Protein AF-A0A662MW86-F1 (afdb_monomer_lite)

Foldseek 3Di:
DDDDDDPPDDPPPDFDEFEEEECPFDPVSVVPGPHYAVNPQLLVRQLVRQVVNVVVPEGEYEYEFAEAEHEAAREHERYEYEYPAARAEYEAAYQEERYEYEYAYEYERYEYEYEHQHYEEPYEYAEAYEYYAYEYEYENYQEDYEYDPYAYDYDQYEYEYEEYEDYAYEYYEHQYAEHYENYEYAYDYEEDYQYAYEYAYEAHEEEAEQYEAHYAYPYPDDDHHAEEYEYAAYEYEHENYEFPNEQAHYEYHYNHYEYEYEHYETHYPHEHEYHYEEYEYYNYEEAHHEYCEYEYEYAYNYHYQEYEYNYYAYEYCDPDDHDYDDDHPHPDHPD

Secondary structure (DSSP, 8-state):
-----PPPPP------EEEEE-TTS-HHHHHH-SEE--SSSTHHHHHHHHHHHHHTTSEEEEE-SEEEEE-SPEEEESEEEEESSTTEEEEE--SSEEEEEESEEEEES-EEEE--SSEEEEEEESSEEEEEEEEEEESSEEEEEEESS-S-EEEEEEEEE---SSS--EEEEESS-EEEES-EEEE---SS---EEEEE-TT-EEEEES-EEEE----SS-TTSEEEEE-TT-EEEEES-EEEEETT-EEEE-SS-EEEEES-EEEESSPEEEESS-EEEES-EES-EEEEESEEEEESS-EES-EEESSSEEEEESS-PPPEES---EEEE--

pLDDT: mean 79.42, std 14.39, range [43.88, 98.75]

Structure (mmCIF, N/CA/C/O backbone):
data_AF-A0A662MW86-F1
#
_entry.id   AF-A0A662MW86-F1
#
loop_
_atom_site.group_PDB
_atom_site.id
_atom_site.type_symbol
_atom_site.label_atom_id
_atom_site.label_alt_id
_atom_site.label_comp_id
_atom_site.label_asym_id
_atom_site.label_entity_id
_atom_site.label_seq_id
_atom_site.pdbx_PDB_ins_code
_atom_site.Cartn_x
_atom_site.Cartn_y
_atom_site.Cartn_z
_atom_site.occupancy
_atom_site.B_iso_or_equiv
_atom_site.auth_seq_id
_atom_site.auth_comp_id
_atom_site.auth_asym_id
_atom_site.auth_atom_id
_atom_site.pdbx_PDB_model_num
ATOM 1 N N . MET A 1 1 ? -43.246 -46.985 16.238 1.00 48.16 1 MET A N 1
ATOM 2 C CA . MET A 1 1 ? -42.784 -45.707 16.817 1.00 48.16 1 MET A CA 1
ATOM 3 C C . MET A 1 1 ? -41.757 -45.135 15.845 1.00 48.16 1 MET A C 1
ATOM 5 O O . MET A 1 1 ? -40.655 -45.656 15.776 1.00 48.16 1 MET A O 1
ATOM 9 N N . LEU A 1 2 ? -42.160 -44.205 14.973 1.00 43.88 2 LEU A N 1
ATOM 10 C CA . LEU A 1 2 ? -41.254 -43.568 14.009 1.00 43.88 2 LEU A CA 1
ATOM 11 C C . LEU A 1 2 ? -40.436 -42.515 14.763 1.00 43.88 2 LEU A C 1
ATOM 13 O O . LEU A 1 2 ? -41.002 -41.555 15.281 1.00 43.88 2 LEU A O 1
ATOM 17 N N . GLY A 1 3 ? -39.130 -42.747 14.894 1.00 48.72 3 GLY A N 1
ATOM 18 C CA . GLY A 1 3 ? -38.211 -41.806 15.525 1.00 48.72 3 GLY A CA 1
ATOM 19 C C . GLY A 1 3 ? -38.065 -40.559 14.662 1.00 48.72 3 GLY A C 1
ATOM 20 O O . GLY A 1 3 ? -37.704 -40.653 13.490 1.00 48.72 3 GLY A O 1
ATOM 21 N N . TYR A 1 4 ? -38.356 -39.394 15.233 1.00 51.31 4 TYR A N 1
ATOM 22 C CA . TYR A 1 4 ? -38.060 -38.117 14.597 1.00 51.31 4 TYR A CA 1
ATOM 23 C C . TYR A 1 4 ? -36.541 -37.953 14.513 1.00 51.31 4 TYR A C 1
ATOM 25 O O . TYR A 1 4 ? -35.865 -37.828 15.532 1.00 51.31 4 TYR A O 1
ATOM 33 N N . ILE A 1 5 ? -36.007 -37.960 13.293 1.00 55.78 5 ILE A N 1
ATOM 34 C CA . ILE A 1 5 ? -34.628 -37.557 13.023 1.00 55.78 5 ILE A CA 1
ATOM 35 C C . ILE A 1 5 ? -34.624 -36.030 13.082 1.00 55.78 5 ILE A C 1
ATOM 37 O O . ILE A 1 5 ? -35.230 -35.372 12.235 1.00 55.78 5 ILE A O 1
ATOM 41 N N . THR A 1 6 ? -33.991 -35.452 14.100 1.00 55.94 6 THR A N 1
ATOM 42 C CA . THR A 1 6 ? -33.736 -34.012 14.132 1.00 55.94 6 THR A CA 1
ATOM 43 C C . THR A 1 6 ? -32.834 -33.659 12.947 1.00 55.94 6 THR A C 1
ATOM 45 O O . THR A 1 6 ? -31.764 -34.256 12.804 1.00 55.94 6 THR A O 1
ATOM 48 N N . PRO A 1 7 ? -33.240 -32.728 12.063 1.00 58.91 7 PRO A N 1
ATOM 49 C CA . PRO A 1 7 ? -32.381 -32.318 10.965 1.00 58.91 7 PRO A CA 1
ATOM 50 C C . PRO A 1 7 ? -31.079 -31.738 11.538 1.00 58.91 7 PRO A C 1
ATOM 52 O O . PRO A 1 7 ? -31.126 -31.040 12.557 1.00 58.91 7 PRO A O 1
ATOM 55 N N . PRO A 1 8 ? -29.920 -32.015 10.915 1.00 59.72 8 PRO A N 1
ATOM 56 C CA . PRO A 1 8 ? -28.649 -31.486 11.381 1.00 59.72 8 PRO A CA 1
ATOM 57 C C . PRO A 1 8 ? -28.729 -29.959 11.431 1.00 59.72 8 PRO A C 1
ATOM 59 O O . PRO A 1 8 ? -29.080 -29.300 10.448 1.00 59.72 8 PRO A O 1
ATOM 62 N N . THR A 1 9 ? -28.434 -29.388 12.597 1.00 62.78 9 THR A N 1
ATOM 63 C CA . THR A 1 9 ? -28.325 -27.943 12.771 1.00 62.78 9 THR A CA 1
ATOM 64 C C . THR A 1 9 ? -27.248 -27.431 11.819 1.00 62.78 9 THR A C 1
ATOM 66 O O . THR A 1 9 ? -26.101 -27.870 11.873 1.00 62.78 9 THR A O 1
ATOM 69 N N . LYS A 1 10 ? -27.614 -26.513 10.910 1.00 47.81 10 LYS A N 1
ATOM 70 C CA . LYS A 1 10 ? -26.632 -25.821 10.061 1.00 47.81 10 LYS A CA 1
ATOM 71 C C . LYS A 1 10 ? -25.533 -25.260 10.973 1.00 47.81 10 LYS A C 1
ATOM 73 O O . LYS A 1 10 ? -25.882 -24.523 11.901 1.00 47.81 10 LYS A O 1
ATOM 78 N N . PRO A 1 11 ? -24.244 -25.552 10.73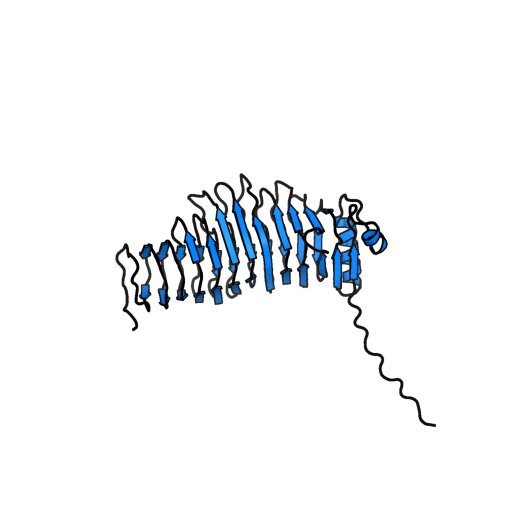1 1.00 54.34 11 PRO A N 1
ATOM 79 C CA . PRO A 1 11 ? -23.180 -24.900 11.472 1.00 54.34 11 PRO A CA 1
ATOM 80 C C . PRO A 1 11 ? -23.303 -23.393 11.240 1.00 54.34 11 PRO A C 1
ATOM 82 O O . PRO A 1 11 ? -23.216 -22.907 10.111 1.00 54.34 11 PRO A O 1
ATOM 85 N N . LYS A 1 12 ? -23.582 -22.648 12.312 1.00 53.88 12 LYS A N 1
ATOM 86 C CA . LYS A 1 12 ? -23.506 -21.193 12.284 1.00 53.88 12 LYS A CA 1
ATOM 87 C C . LYS A 1 12 ? -22.028 -20.836 12.360 1.00 53.88 12 LYS A C 1
ATOM 89 O O . LYS A 1 12 ? -21.445 -20.852 13.439 1.00 53.88 12 LYS A O 1
ATOM 94 N N . TYR A 1 13 ? -21.425 -20.551 11.212 1.00 57.97 13 TYR A N 1
ATOM 95 C CA . TYR A 1 13 ? -20.116 -19.912 11.163 1.00 57.97 13 TYR A CA 1
ATOM 96 C C . TYR A 1 13 ? -20.282 -18.473 11.662 1.00 57.97 13 TYR A C 1
ATOM 98 O O . TYR A 1 13 ? -20.595 -17.568 10.894 1.00 57.97 13 TYR A O 1
ATOM 106 N N . TYR A 1 14 ? -20.160 -18.278 12.974 1.00 69.75 14 TYR A N 1
ATOM 107 C CA . TYR A 1 14 ? -20.009 -16.949 13.547 1.00 69.75 14 TYR A CA 1
ATOM 108 C C . TYR A 1 14 ? -18.563 -16.530 13.326 1.00 69.75 14 TYR A C 1
ATOM 110 O O . TYR A 1 14 ? -17.663 -17.095 13.939 1.00 69.75 14 TYR A O 1
ATOM 118 N N . MET A 1 15 ? -18.341 -15.572 12.431 1.00 79.62 15 MET A N 1
ATOM 119 C CA . MET A 1 15 ? -17.059 -14.884 12.362 1.00 79.62 15 MET A CA 1
ATOM 120 C C . MET A 1 15 ? -16.984 -13.946 13.573 1.00 79.62 15 MET A C 1
ATOM 122 O O . MET A 1 15 ? -17.872 -13.095 13.714 1.00 79.62 15 MET A O 1
ATOM 126 N N . PRO A 1 16 ? -16.001 -14.104 14.474 1.00 91.81 16 PRO A N 1
ATOM 127 C CA . PRO A 1 16 ? -15.820 -13.180 15.582 1.00 91.81 16 PRO A CA 1
ATOM 128 C C . PRO A 1 16 ? -15.668 -11.750 15.067 1.00 91.81 16 PRO A C 1
ATOM 130 O O . PRO A 1 16 ? -15.010 -11.509 14.054 1.00 91.81 16 PRO A O 1
ATOM 133 N N . TYR A 1 17 ? -16.276 -10.794 15.762 1.00 95.38 17 TYR A N 1
ATOM 134 C CA . TYR A 1 17 ? -16.044 -9.386 15.483 1.00 95.38 17 TYR A CA 1
ATOM 135 C C . TYR A 1 17 ? -15.978 -8.564 16.767 1.00 95.38 17 TYR A C 1
ATOM 137 O O . TYR A 1 17 ? -16.565 -8.922 17.797 1.00 95.38 17 TYR A O 1
ATOM 145 N N . ARG A 1 18 ? -15.251 -7.451 16.696 1.00 97.81 18 ARG A N 1
ATOM 146 C CA . ARG A 1 18 ? -15.282 -6.375 17.688 1.00 97.81 18 ARG A CA 1
ATOM 147 C C . ARG A 1 18 ? -15.483 -5.048 16.980 1.00 97.81 18 ARG A C 1
ATOM 149 O O . ARG A 1 18 ? -15.032 -4.853 15.858 1.00 97.81 18 ARG A O 1
ATOM 156 N N . VAL A 1 19 ? -16.189 -4.157 17.660 1.00 98.44 19 VAL A N 1
ATOM 157 C CA . VAL A 1 19 ? -16.475 -2.793 17.213 1.00 98.44 19 VAL A CA 1
ATOM 158 C C . VAL A 1 19 ? -15.763 -1.872 18.185 1.00 98.44 19 VAL A C 1
ATOM 160 O O . VAL A 1 19 ? -16.026 -1.964 19.385 1.00 98.44 19 VAL A O 1
ATOM 163 N N . VAL A 1 20 ? -14.880 -1.023 17.677 1.00 98.69 20 VAL A N 1
ATOM 164 C CA . VAL A 1 20 ? -14.166 -0.018 18.465 1.00 98.69 20 VAL A CA 1
ATOM 165 C C . VAL A 1 20 ? -14.620 1.351 17.985 1.00 98.69 20 VAL A C 1
ATOM 167 O O . VAL A 1 20 ? -14.473 1.678 16.804 1.00 98.69 20 VAL A O 1
ATOM 170 N N . ALA A 1 21 ? -15.213 2.125 18.890 1.00 98.75 21 ALA A N 1
ATOM 171 C CA . ALA A 1 21 ? -15.638 3.483 18.602 1.00 98.75 21 ALA A CA 1
ATOM 172 C C . ALA A 1 21 ? -14.547 4.491 18.949 1.00 98.75 21 ALA A C 1
ATOM 174 O O . ALA A 1 21 ? -13.969 4.421 20.031 1.00 98.75 21 ALA A O 1
ATOM 175 N N . ALA A 1 22 ? -14.317 5.455 18.060 1.00 98.69 22 ALA A N 1
ATOM 176 C CA . ALA A 1 22 ? -13.493 6.617 18.374 1.00 98.69 22 ALA A CA 1
ATOM 177 C C . ALA A 1 22 ? -14.162 7.489 19.452 1.00 98.69 22 ALA A C 1
ATOM 179 O O . ALA A 1 22 ? -15.392 7.506 19.596 1.00 98.69 22 ALA A O 1
ATOM 180 N N . SER A 1 23 ? -13.369 8.277 20.176 1.00 98.44 23 SER A N 1
ATOM 181 C CA . SER A 1 23 ? -13.887 9.175 21.217 1.00 98.44 23 SER A CA 1
ATOM 182 C C . SER A 1 23 ? -14.772 10.296 20.664 1.00 98.44 23 SER A C 1
ATOM 184 O O . SER A 1 23 ? -15.683 10.766 21.347 1.00 98.44 23 SER A O 1
ATOM 186 N N . ASP A 1 24 ? -14.573 10.683 19.404 1.00 98.44 24 ASP A N 1
ATOM 187 C CA . ASP A 1 24 ? -15.364 11.662 18.651 1.00 98.44 24 ASP A CA 1
ATOM 188 C C . ASP A 1 24 ? -16.426 11.014 17.737 1.00 98.44 24 ASP A C 1
ATOM 190 O O . ASP A 1 24 ? -17.088 11.717 16.973 1.00 98.44 24 ASP A O 1
ATOM 194 N N . ALA A 1 25 ? -16.639 9.695 17.836 1.00 98.50 25 ALA A N 1
ATOM 195 C CA . ALA A 1 25 ? -17.716 9.003 17.129 1.00 98.50 25 ALA A CA 1
ATOM 196 C C . ALA A 1 25 ? -19.109 9.449 17.617 1.00 98.50 25 ALA A C 1
ATOM 198 O O . ALA A 1 25 ? -19.269 9.982 18.726 1.00 98.50 25 ALA A O 1
ATOM 199 N N . SER A 1 26 ? -20.139 9.176 16.813 1.00 98.31 26 SER A N 1
ATOM 200 C CA . SER A 1 26 ? -21.531 9.430 17.186 1.00 98.31 26 SER A CA 1
ATOM 201 C C . SER A 1 26 ? -21.958 8.621 18.416 1.00 98.31 26 SER A C 1
ATOM 203 O O . SER A 1 26 ? -21.461 7.521 18.674 1.00 98.31 26 SER A O 1
ATOM 205 N N . ASP A 1 27 ? -22.941 9.134 19.158 1.00 98.38 27 ASP A N 1
ATOM 206 C CA . ASP A 1 27 ? -23.506 8.423 20.312 1.00 98.38 27 ASP A CA 1
ATOM 207 C C . ASP A 1 27 ? -24.085 7.058 19.925 1.00 98.38 27 ASP A C 1
ATOM 209 O O . ASP A 1 27 ? -24.047 6.116 20.714 1.00 98.38 27 ASP A O 1
ATOM 213 N N . GLU A 1 28 ? -24.624 6.935 18.710 1.00 97.88 28 GLU A N 1
ATOM 214 C CA . GLU A 1 28 ? -25.133 5.666 18.200 1.00 97.88 28 GLU A CA 1
ATOM 215 C C . GLU A 1 28 ? -24.003 4.652 17.982 1.00 97.88 28 GLU A C 1
ATOM 217 O O . GLU A 1 28 ? -24.121 3.508 18.429 1.00 97.88 28 GLU A O 1
ATOM 222 N N . SER A 1 29 ? -22.899 5.073 17.356 1.00 97.94 29 SER A N 1
ATOM 223 C CA . SER A 1 29 ? -21.708 4.242 17.168 1.00 97.94 29 SER A CA 1
ATOM 224 C C . SER A 1 29 ? -21.112 3.804 18.505 1.00 97.94 29 SER A C 1
ATOM 226 O O . SER A 1 29 ? -20.872 2.614 18.704 1.00 97.94 29 SER A O 1
ATOM 228 N N . LYS A 1 30 ? -20.976 4.725 19.469 1.00 98.44 30 LYS A N 1
ATOM 229 C CA . LYS A 1 30 ? -20.478 4.420 20.822 1.00 98.44 30 LYS A CA 1
ATOM 230 C C . LYS A 1 30 ? -21.372 3.432 21.571 1.00 98.44 30 LYS A C 1
ATOM 232 O O . LYS A 1 30 ? -20.863 2.493 22.170 1.00 98.44 30 LYS A O 1
ATOM 237 N N . LYS A 1 31 ? -22.701 3.579 21.493 1.00 97.88 31 LYS A N 1
ATOM 238 C CA . LYS A 1 31 ? -23.664 2.655 22.132 1.00 97.88 31 LYS A CA 1
ATOM 239 C C . LYS A 1 31 ? -23.590 1.225 21.595 1.00 97.88 31 LYS A C 1
ATOM 241 O O . LYS A 1 31 ? -23.970 0.297 22.303 1.00 97.88 31 LYS A O 1
ATOM 246 N N . LYS A 1 32 ? -23.165 1.050 20.342 1.00 96.06 32 LYS A N 1
ATOM 247 C CA . LYS A 1 32 ? -23.038 -0.256 19.673 1.00 96.06 32 LYS A CA 1
ATOM 248 C C . LYS A 1 32 ? -21.625 -0.841 19.768 1.00 96.06 32 LYS A C 1
ATOM 250 O O . LYS A 1 32 ? -21.407 -1.963 19.310 1.00 96.06 32 LYS A O 1
ATOM 255 N N . ALA A 1 33 ? -20.671 -0.086 20.305 1.00 97.94 33 ALA A N 1
ATOM 256 C CA . ALA A 1 33 ? -19.283 -0.496 20.360 1.00 97.94 33 ALA A CA 1
ATOM 257 C C . ALA A 1 33 ? -19.014 -1.454 21.523 1.00 97.94 33 ALA A C 1
ATOM 259 O O . ALA A 1 33 ? -19.650 -1.395 22.571 1.00 97.94 33 ALA A O 1
ATOM 260 N N . HIS A 1 34 ? -18.043 -2.339 21.316 1.00 98.56 34 HIS A N 1
ATOM 261 C CA . HIS A 1 34 ? -17.508 -3.203 22.367 1.00 98.56 34 HIS A CA 1
ATOM 262 C C . HIS A 1 34 ? -16.431 -2.470 23.173 1.00 98.56 34 HIS A C 1
ATOM 264 O O . HIS A 1 34 ? -16.310 -2.690 24.373 1.00 98.56 34 HIS A O 1
ATOM 270 N N . TYR A 1 35 ? -15.685 -1.584 22.507 1.00 98.62 35 TYR A N 1
ATOM 271 C CA . TYR A 1 35 ? -14.686 -0.707 23.108 1.00 98.62 35 TYR A CA 1
ATOM 272 C C . TYR A 1 35 ? -14.926 0.724 22.646 1.00 98.62 35 TYR A C 1
ATOM 274 O O . TYR A 1 35 ? -15.316 0.950 21.499 1.00 98.62 35 TYR A O 1
ATOM 282 N N . ILE A 1 36 ? -14.685 1.684 23.529 1.00 98.62 36 ILE A N 1
ATOM 283 C CA . ILE A 1 36 ? -14.783 3.108 23.227 1.00 98.62 36 ILE A CA 1
ATOM 284 C C . ILE A 1 36 ? -13.440 3.713 23.603 1.00 98.62 36 ILE A C 1
ATOM 286 O O . ILE A 1 36 ? -13.069 3.686 24.772 1.00 98.62 36 ILE A O 1
ATOM 290 N N . CYS A 1 37 ? -12.732 4.221 22.605 1.00 98.56 37 CYS A N 1
ATOM 291 C CA . CYS A 1 37 ? -11.489 4.948 22.787 1.00 98.56 37 CYS A CA 1
ATOM 292 C C . CYS A 1 37 ? -11.740 6.260 23.535 1.00 98.56 37 CYS A C 1
ATOM 294 O O . CYS A 1 37 ? -12.802 6.879 23.386 1.00 98.56 37 CYS A O 1
ATOM 296 N N . ASP A 1 38 ? -10.751 6.718 24.296 1.00 97.38 38 ASP A N 1
ATOM 297 C CA . ASP A 1 38 ? -10.815 7.991 25.015 1.00 97.38 38 ASP A CA 1
ATOM 298 C C . ASP A 1 38 ? -10.247 9.170 24.191 1.00 97.38 38 ASP A C 1
ATOM 300 O O . ASP A 1 38 ? -10.497 10.338 24.502 1.00 97.38 38 ASP A O 1
ATOM 304 N N . GLY A 1 39 ? -9.588 8.876 23.061 1.00 96.00 39 GLY A N 1
ATOM 305 C CA . GLY A 1 39 ? -8.972 9.845 22.159 1.00 96.00 39 GLY A CA 1
ATOM 306 C C . GLY A 1 39 ? -7.480 10.053 22.414 1.00 96.00 39 GLY A C 1
ATOM 307 O O . GLY A 1 39 ? -6.884 10.946 21.803 1.00 96.00 39 GLY A O 1
ATOM 308 N N . SER A 1 40 ? -6.873 9.266 23.294 1.00 94.44 40 SER A N 1
ATOM 309 C CA . SER A 1 40 ? -5.480 9.311 23.706 1.00 94.44 40 SER A CA 1
ATOM 310 C C . SER A 1 40 ? -4.959 7.882 23.844 1.00 94.44 40 SER A C 1
ATOM 312 O O . SER A 1 40 ? -5.491 7.091 24.595 1.00 94.44 40 SER A O 1
ATOM 314 N N . HIS A 1 41 ? -3.855 7.558 23.172 1.00 94.94 41 HIS A N 1
ATOM 315 C CA . HIS A 1 41 ? -3.276 6.205 23.225 1.00 94.94 41 HIS A CA 1
ATOM 316 C C . HIS A 1 41 ? -4.267 5.090 22.832 1.00 94.94 41 HIS A C 1
ATOM 318 O O . HIS A 1 41 ? -4.222 3.985 23.368 1.00 94.94 41 HIS A O 1
ATOM 324 N N . ASP A 1 42 ? -5.109 5.362 21.828 1.00 97.56 42 ASP A N 1
ATOM 325 C CA . ASP A 1 42 ? -6.184 4.466 21.374 1.00 97.56 42 ASP A CA 1
ATOM 326 C C . ASP A 1 42 ? -5.674 3.096 20.866 1.00 97.56 42 ASP A C 1
ATOM 328 O O . ASP A 1 42 ? -6.454 2.188 20.562 1.00 97.56 42 ASP A O 1
ATOM 332 N N . GLU A 1 43 ? -4.353 2.921 20.728 1.00 96.81 43 GLU A N 1
ATOM 333 C CA . GLU A 1 43 ? -3.748 1.614 20.491 1.00 96.81 43 GLU A CA 1
ATOM 334 C C . GLU A 1 43 ? -4.075 0.578 21.572 1.00 96.81 43 GLU A C 1
ATOM 336 O O . GLU A 1 43 ? -4.048 -0.610 21.255 1.00 96.81 43 GLU A O 1
ATOM 341 N N . GLU A 1 44 ? -4.387 0.986 22.805 1.00 97.19 44 GLU A N 1
ATOM 342 C CA . GLU A 1 44 ? -4.676 0.069 23.911 1.00 97.19 44 GLU A CA 1
ATOM 343 C C . GLU A 1 44 ? -6.028 -0.635 23.716 1.00 97.19 44 GLU A C 1
ATOM 345 O O . GLU A 1 44 ? -6.086 -1.871 23.706 1.00 97.19 44 GLU A O 1
ATOM 350 N N . GLU A 1 45 ? -7.108 0.110 23.452 1.00 98.50 45 GLU A N 1
ATOM 351 C CA . GLU A 1 45 ? -8.431 -0.466 23.175 1.00 98.50 45 GLU A CA 1
ATOM 352 C C . GLU A 1 45 ? -8.428 -1.289 21.888 1.00 98.50 45 GLU A C 1
ATOM 354 O O . GLU A 1 45 ? -9.034 -2.362 21.819 1.00 98.50 45 GLU A O 1
ATOM 359 N N . ILE A 1 46 ? -7.728 -0.804 20.860 1.00 98.19 46 ILE A N 1
ATOM 360 C CA . ILE A 1 46 ? -7.606 -1.513 19.587 1.00 98.19 46 ILE A CA 1
ATOM 361 C C . ILE A 1 46 ? -6.825 -2.818 19.785 1.00 98.19 46 ILE A C 1
ATOM 363 O O . ILE A 1 46 ? -7.249 -3.857 19.277 1.00 98.19 46 ILE A O 1
ATOM 367 N N . ALA A 1 47 ? -5.722 -2.806 20.540 1.00 97.56 47 ALA A N 1
ATOM 368 C CA . ALA A 1 47 ? -4.953 -4.013 20.837 1.00 97.56 47 ALA A CA 1
ATOM 369 C C . ALA A 1 47 ? -5.778 -5.027 21.639 1.00 97.56 47 ALA A C 1
ATOM 371 O O . ALA A 1 47 ? -5.732 -6.222 21.335 1.00 97.56 47 ALA A O 1
ATOM 372 N N . GLN A 1 48 ? -6.582 -4.566 22.602 1.00 97.94 48 GLN A N 1
ATOM 373 C CA . GLN A 1 48 ? -7.483 -5.442 23.346 1.00 97.94 48 GLN A CA 1
ATOM 374 C C . GLN A 1 48 ? -8.550 -6.056 22.431 1.00 97.94 48 GLN A C 1
ATOM 376 O O . GLN A 1 48 ? -8.787 -7.262 22.486 1.00 97.94 48 GLN A O 1
ATOM 381 N N . ALA A 1 49 ? -9.140 -5.268 21.529 1.00 98.00 49 ALA A N 1
ATOM 382 C CA . ALA A 1 49 ? -10.097 -5.772 20.550 1.00 98.00 49 ALA A CA 1
ATOM 383 C C . ALA A 1 49 ? -9.474 -6.814 19.601 1.00 98.00 49 ALA A C 1
ATOM 385 O O . ALA A 1 49 ? -10.105 -7.830 19.305 1.00 98.00 49 ALA A O 1
ATOM 386 N N . VAL A 1 50 ? -8.232 -6.597 19.152 1.00 97.56 50 VAL A N 1
ATOM 387 C CA . VAL A 1 50 ? -7.469 -7.568 18.347 1.00 97.56 50 VAL A CA 1
ATOM 388 C C . VAL A 1 50 ? -7.210 -8.854 19.135 1.00 97.56 50 VAL A C 1
ATOM 390 O O . VAL A 1 50 ? -7.426 -9.943 18.604 1.00 97.56 50 VAL A O 1
ATOM 393 N N . ALA A 1 51 ? -6.786 -8.753 20.398 1.00 97.00 51 ALA A N 1
ATOM 394 C CA . ALA A 1 51 ? -6.542 -9.913 21.255 1.00 97.00 51 ALA A CA 1
ATOM 395 C C . ALA A 1 51 ? -7.816 -10.750 21.456 1.00 97.00 51 ALA A C 1
ATOM 397 O O . ALA A 1 51 ? -7.786 -11.974 21.314 1.00 97.00 51 ALA A O 1
ATOM 398 N N . ASP A 1 52 ? -8.945 -10.088 21.698 1.00 96.62 52 ASP A N 1
ATOM 399 C CA . ASP A 1 52 ? -10.263 -10.704 21.814 1.00 96.62 52 ASP A CA 1
ATOM 400 C C . ASP A 1 52 ? -10.667 -11.466 20.544 1.00 96.62 52 ASP A C 1
ATOM 402 O O . ASP A 1 52 ? -11.091 -12.622 20.620 1.00 96.62 52 ASP A O 1
ATOM 406 N N . ILE A 1 53 ? -10.508 -10.845 19.371 1.00 95.75 53 ILE A N 1
ATOM 407 C CA . ILE A 1 53 ? -10.793 -11.480 18.077 1.00 95.75 53 ILE A CA 1
ATOM 408 C C . ILE A 1 53 ? -9.894 -12.706 17.874 1.00 95.75 53 ILE A C 1
ATOM 410 O O . ILE A 1 53 ? -10.372 -13.777 17.497 1.00 95.75 53 ILE A O 1
ATOM 414 N N . ASN A 1 54 ? -8.602 -12.580 18.172 1.00 94.81 54 ASN A N 1
ATOM 415 C CA . ASN A 1 54 ? -7.640 -13.666 18.002 1.00 94.81 54 ASN A CA 1
ATOM 416 C C . ASN A 1 54 ? -7.895 -14.831 18.960 1.00 94.81 54 ASN A C 1
ATOM 418 O O . ASN A 1 54 ? -7.801 -15.986 18.546 1.00 94.81 54 ASN A O 1
ATOM 422 N N . SER A 1 55 ? -8.310 -14.557 20.200 1.00 94.44 55 SER A N 1
ATOM 423 C CA . SER A 1 55 ? -8.712 -15.598 21.156 1.00 94.44 55 SER A CA 1
ATOM 424 C C . SER A 1 55 ? -9.909 -16.426 20.667 1.00 94.44 55 SER A C 1
ATOM 426 O O . SER A 1 55 ? -10.055 -17.590 21.036 1.00 94.44 55 SER A O 1
ATOM 428 N N . ALA A 1 56 ? -10.727 -15.846 19.784 1.00 91.31 56 ALA A N 1
ATOM 429 C CA . ALA A 1 56 ? -11.864 -16.492 19.144 1.00 91.31 56 ALA A CA 1
ATOM 430 C C . ALA A 1 56 ? -11.527 -17.135 17.779 1.00 91.31 56 ALA A C 1
ATOM 432 O O . ALA A 1 56 ? -12.424 -17.661 17.120 1.00 91.31 56 ALA A O 1
ATOM 433 N N . GLY A 1 57 ? -10.253 -17.131 17.363 1.00 90.06 57 GLY A N 1
ATOM 434 C CA . GLY A 1 57 ? -9.784 -17.756 16.121 1.00 90.06 57 GLY A CA 1
ATOM 435 C C . GLY A 1 57 ? -9.670 -16.819 14.913 1.00 90.06 57 GLY A C 1
ATOM 436 O O . GLY A 1 57 ? -9.642 -17.306 13.783 1.00 90.06 57 GLY A O 1
ATOM 437 N N . GLY A 1 58 ? -9.603 -15.503 15.133 1.00 90.62 58 GLY A N 1
ATOM 438 C CA . GLY A 1 58 ? -9.528 -14.482 14.081 1.00 90.62 58 GLY A CA 1
ATOM 439 C C . GLY A 1 58 ? -10.901 -13.897 13.741 1.00 90.62 58 GLY A C 1
ATOM 440 O O . GLY A 1 58 ? -11.918 -14.312 14.293 1.00 90.62 58 GLY A O 1
ATOM 441 N N . GLY A 1 59 ? -10.956 -12.904 12.850 1.00 94.94 59 GLY A N 1
ATOM 442 C CA . GLY A 1 59 ? -12.220 -12.242 12.511 1.00 94.94 59 GLY A CA 1
ATOM 443 C C . GLY A 1 59 ? -12.082 -10.772 12.133 1.00 94.94 59 GLY A C 1
ATOM 444 O O . GLY A 1 59 ? -11.066 -10.366 11.569 1.00 94.94 59 GLY A O 1
ATOM 445 N N . ILE A 1 60 ? -13.122 -9.985 12.420 1.00 97.19 60 ILE A N 1
ATOM 446 C CA . ILE A 1 60 ? -13.247 -8.594 11.962 1.00 97.19 60 ILE A CA 1
ATOM 447 C C . ILE A 1 60 ? -13.094 -7.613 13.125 1.00 97.19 60 ILE A C 1
ATOM 449 O O . ILE A 1 60 ? -13.851 -7.641 14.096 1.00 97.19 60 ILE A O 1
ATOM 453 N N . LEU A 1 61 ? -12.170 -6.674 12.975 1.00 98.12 61 LEU A N 1
ATOM 454 C CA . LEU A 1 61 ? -12.103 -5.458 13.766 1.00 98.12 61 LEU A CA 1
ATOM 455 C C . LEU A 1 61 ? -12.772 -4.323 12.990 1.00 98.12 61 LEU A C 1
ATOM 457 O O . LEU A 1 61 ? -12.230 -3.842 11.996 1.00 98.12 61 LEU A O 1
ATOM 461 N N . PHE A 1 62 ? -13.937 -3.883 13.451 1.00 98.44 62 PHE A N 1
ATOM 462 C CA . PHE A 1 62 ? -14.645 -2.750 12.870 1.00 98.44 62 PHE A CA 1
ATOM 463 C C . PHE A 1 62 ? -14.324 -1.464 13.637 1.00 98.44 62 PHE A C 1
ATOM 465 O O . PHE A 1 62 ? -14.607 -1.364 14.833 1.00 98.44 62 PHE A O 1
ATOM 472 N N . LEU A 1 63 ? -13.760 -0.477 12.945 1.00 98.62 63 LEU A N 1
ATOM 473 C CA . LEU A 1 63 ? -13.484 0.856 13.476 1.00 98.62 63 LEU A CA 1
ATOM 474 C C . LEU A 1 63 ? -14.575 1.820 13.001 1.00 98.62 63 LEU A C 1
ATOM 476 O O . LEU A 1 63 ? -14.833 1.935 11.800 1.00 98.62 63 LEU A O 1
ATOM 480 N N . THR A 1 64 ? -15.229 2.515 13.930 1.00 98.62 64 THR A N 1
ATOM 481 C CA . THR A 1 64 ? -16.303 3.462 13.583 1.00 98.62 64 THR A CA 1
ATOM 482 C C . THR A 1 64 ? -15.758 4.715 12.893 1.00 98.62 64 THR A C 1
ATOM 484 O O . THR A 1 64 ? -14.555 4.877 12.676 1.00 98.62 64 THR A O 1
ATOM 487 N N . GLU A 1 65 ? -16.650 5.633 12.525 1.00 98.50 65 GLU A N 1
ATOM 488 C CA . GLU A 1 65 ? -16.250 6.996 12.183 1.00 98.50 65 GLU A CA 1
ATOM 489 C C . GLU A 1 65 ? -15.528 7.673 13.357 1.00 98.50 65 GLU A C 1
ATOM 491 O O . GLU A 1 65 ? -15.790 7.338 14.514 1.00 98.50 65 GLU A O 1
ATOM 496 N N . GLY A 1 66 ? -14.649 8.626 13.040 1.00 98.25 66 GLY A N 1
ATOM 497 C CA . GLY A 1 66 ? -13.916 9.420 14.019 1.00 98.25 66 GLY A CA 1
ATOM 498 C C . GLY A 1 66 ? -12.399 9.261 13.926 1.00 98.25 66 GLY A C 1
ATOM 499 O O . GLY A 1 66 ? -11.850 8.789 12.924 1.00 98.25 66 GLY A O 1
ATOM 500 N N . SER A 1 67 ? -11.723 9.710 14.973 1.00 98.00 67 SER A N 1
ATOM 501 C CA . SER A 1 67 ? -10.277 9.866 15.066 1.00 98.00 67 SER A CA 1
ATOM 502 C C . SER A 1 67 ? -9.695 8.911 16.108 1.00 98.00 67 SER A C 1
ATOM 504 O O . SER A 1 67 ? -9.993 9.034 17.289 1.00 98.00 67 SER A O 1
ATOM 506 N N . PHE A 1 68 ? -8.817 8.010 15.667 1.00 97.88 68 PHE A N 1
ATOM 507 C CA . PHE A 1 68 ? -8.056 7.086 16.508 1.00 97.88 68 PHE A CA 1
ATOM 508 C C . PHE A 1 68 ? -6.606 7.572 16.627 1.00 97.88 68 PHE A C 1
ATOM 510 O O . PHE A 1 68 ? -5.892 7.672 15.627 1.00 97.88 68 PHE A O 1
ATOM 517 N N . ASN A 1 69 ? -6.158 7.910 17.831 1.00 95.31 69 ASN A N 1
ATOM 518 C CA . ASN A 1 69 ? -4.878 8.539 18.129 1.00 95.31 69 ASN A CA 1
ATOM 519 C C . ASN A 1 69 ? -3.843 7.536 18.654 1.00 95.31 69 ASN A C 1
ATOM 521 O O . ASN A 1 69 ? -3.683 7.353 19.857 1.00 95.31 69 ASN A O 1
ATOM 525 N N . ILE A 1 70 ? -3.056 6.996 17.727 1.00 93.62 70 ILE A N 1
ATOM 526 C CA . ILE A 1 70 ? -2.033 5.979 17.969 1.00 93.62 70 ILE A CA 1
ATOM 527 C C . ILE A 1 70 ? -0.695 6.628 18.348 1.00 93.62 70 ILE A C 1
ATOM 529 O O . ILE A 1 70 ? -0.081 7.337 17.535 1.00 93.62 70 ILE A O 1
ATOM 533 N N . HIS A 1 71 ? -0.235 6.395 19.575 1.00 91.06 71 HIS A N 1
ATOM 534 C CA . HIS A 1 71 ? 1.004 6.968 20.118 1.00 91.06 71 HIS A CA 1
ATOM 535 C C . HIS A 1 71 ? 2.159 5.967 20.148 1.00 91.06 71 HIS A C 1
ATOM 537 O O . HIS A 1 71 ? 3.306 6.360 19.916 1.00 91.06 71 HIS A O 1
ATOM 543 N N . ASN A 1 72 ? 1.854 4.688 20.341 1.00 91.44 72 ASN A N 1
ATOM 544 C CA . ASN A 1 72 ? 2.792 3.575 20.257 1.00 91.44 72 ASN A CA 1
ATOM 545 C C . ASN A 1 72 ? 2.542 2.705 19.018 1.00 91.44 72 ASN A C 1
ATOM 547 O O . ASN A 1 72 ? 1.585 2.896 18.273 1.00 91.44 72 ASN A O 1
ATOM 551 N N . GLN A 1 73 ? 3.432 1.748 18.767 1.00 92.00 73 GLN A N 1
ATOM 552 C CA . GLN A 1 73 ? 3.265 0.800 17.670 1.00 92.00 73 GLN A CA 1
ATOM 553 C C . GLN A 1 73 ? 2.001 -0.058 17.863 1.00 92.00 73 GLN A C 1
ATOM 555 O O . GLN A 1 73 ? 1.882 -0.783 18.850 1.00 92.00 73 GLN A O 1
ATOM 560 N N . LEU A 1 74 ? 1.118 -0.061 16.865 1.00 93.31 74 LEU A N 1
ATOM 561 C CA . LEU A 1 74 ? -0.059 -0.921 16.804 1.00 93.31 74 LEU A CA 1
ATOM 562 C C . LEU A 1 74 ? 0.283 -2.246 16.107 1.00 93.31 74 LEU A C 1
ATOM 564 O O . LEU A 1 74 ? 0.680 -2.263 14.939 1.00 93.31 74 LEU A O 1
ATOM 568 N N . ASN A 1 75 ? 0.120 -3.365 16.813 1.00 95.12 75 ASN A N 1
ATOM 569 C CA . ASN A 1 75 ? 0.357 -4.705 16.272 1.00 95.12 75 ASN A CA 1
ATOM 570 C C . ASN A 1 75 ? -0.970 -5.369 15.888 1.00 95.12 75 ASN A C 1
ATOM 572 O O . ASN A 1 75 ? -1.871 -5.477 16.715 1.00 95.12 75 ASN A O 1
ATOM 576 N N . ILE A 1 76 ? -1.079 -5.829 14.642 1.00 95.62 76 ILE A N 1
ATOM 577 C CA . ILE A 1 76 ? -2.288 -6.450 14.089 1.00 95.62 76 ILE A CA 1
ATOM 578 C C . ILE A 1 76 ? -1.898 -7.783 13.456 1.00 95.62 76 ILE A C 1
ATOM 580 O O . ILE A 1 76 ? -1.045 -7.828 12.574 1.00 95.62 76 ILE A O 1
ATOM 584 N N . SER A 1 77 ? -2.527 -8.874 13.874 1.00 95.31 77 SER A N 1
ATOM 585 C CA . SER A 1 77 ? -2.244 -10.201 13.327 1.00 95.31 77 SER A CA 1
ATOM 586 C C . SER A 1 77 ? -3.523 -10.989 13.123 1.00 95.31 77 SER A C 1
ATOM 588 O O . SER A 1 77 ? -4.343 -11.006 14.031 1.00 95.31 77 SER A O 1
ATOM 590 N N . ASP A 1 78 ? -3.668 -11.633 11.962 1.00 94.25 78 ASP A N 1
ATOM 591 C CA . ASP A 1 78 ? -4.783 -12.546 11.638 1.00 94.25 78 ASP A CA 1
ATOM 592 C C . ASP A 1 78 ? -6.197 -11.938 11.780 1.00 94.25 78 ASP A C 1
ATOM 594 O O . ASP A 1 78 ? -7.174 -12.620 12.098 1.00 94.25 78 ASP A O 1
ATOM 598 N N . VAL A 1 79 ? -6.312 -10.634 11.501 1.00 95.56 79 VAL A N 1
ATOM 599 C CA . VAL A 1 79 ? -7.550 -9.848 11.619 1.00 95.56 79 VAL A CA 1
ATOM 600 C C . VAL A 1 79 ? -7.840 -9.067 10.334 1.00 95.56 79 VAL A C 1
ATOM 602 O O . VAL A 1 79 ? -6.936 -8.539 9.678 1.00 95.56 79 VAL A O 1
ATOM 605 N N . GLU A 1 80 ? -9.125 -8.948 9.995 1.00 96.94 80 GLU A N 1
ATOM 606 C CA . GLU A 1 80 ? -9.630 -7.989 9.011 1.00 96.94 80 GLU A CA 1
ATOM 607 C C . GLU A 1 80 ? -10.013 -6.676 9.705 1.00 96.94 80 GLU A C 1
ATOM 609 O O . GLU A 1 80 ? -10.975 -6.620 10.463 1.00 96.94 80 GLU A O 1
ATOM 614 N N . VAL A 1 81 ? -9.264 -5.609 9.446 1.00 97.75 81 VAL A N 1
ATOM 615 C CA . VAL A 1 81 ? -9.521 -4.263 9.966 1.00 97.75 81 VAL A CA 1
ATOM 616 C C . VAL A 1 81 ? -10.343 -3.484 8.948 1.00 97.75 81 VAL A C 1
ATOM 618 O O . VAL A 1 81 ? -9.879 -3.224 7.836 1.00 97.75 81 VAL A O 1
ATOM 621 N N . VAL A 1 82 ? -11.555 -3.095 9.328 1.00 98.12 82 VAL A N 1
ATOM 622 C CA . VAL A 1 82 ? -12.521 -2.435 8.447 1.00 98.12 82 VAL A CA 1
ATOM 623 C C . VAL A 1 82 ? -12.968 -1.124 9.079 1.00 98.12 82 VAL A C 1
ATOM 625 O O . VAL A 1 82 ? -13.523 -1.121 10.175 1.00 98.12 82 VAL A O 1
ATOM 628 N N . GLY A 1 83 ? -12.734 -0.007 8.394 1.00 97.88 83 GLY A N 1
ATOM 629 C CA . GLY A 1 83 ? -13.313 1.281 8.763 1.00 97.88 83 GLY A CA 1
ATOM 630 C C . GLY A 1 83 ? -14.726 1.475 8.212 1.00 97.88 83 GLY A C 1
ATOM 631 O O . GLY A 1 83 ? -15.159 0.789 7.283 1.00 97.88 83 GLY A O 1
ATOM 632 N N . SER A 1 84 ? -15.435 2.467 8.748 1.00 96.19 84 SER A N 1
ATOM 633 C CA . SER A 1 84 ? -16.748 2.901 8.253 1.00 96.19 84 SER A CA 1
ATOM 634 C C . SER A 1 84 ? -16.663 3.768 6.985 1.00 96.19 84 SER A C 1
ATOM 636 O O . SER A 1 84 ? -17.688 4.180 6.440 1.00 96.19 84 SER A O 1
ATOM 638 N N . GLY A 1 85 ? -15.448 4.043 6.498 1.00 94.25 85 GLY A N 1
ATOM 639 C CA . GLY A 1 85 ? -15.160 4.850 5.319 1.00 94.25 85 GLY A CA 1
ATOM 640 C C . GLY A 1 85 ? -14.033 5.863 5.561 1.00 94.25 85 GLY A C 1
ATOM 641 O O . GLY A 1 85 ? -13.335 5.812 6.574 1.00 94.25 85 GLY A O 1
ATOM 642 N N . PRO A 1 86 ? -13.864 6.859 4.669 1.00 90.44 86 PRO A N 1
ATOM 643 C CA . PRO A 1 86 ? -12.793 7.860 4.773 1.00 90.44 86 PRO A CA 1
ATOM 644 C C . PRO A 1 86 ? -12.793 8.687 6.072 1.00 90.44 86 PRO A C 1
ATOM 646 O O . PRO A 1 86 ? -11.777 9.302 6.404 1.00 90.44 86 PRO A O 1
ATOM 649 N N . ASN A 1 87 ? -13.920 8.705 6.795 1.00 95.44 87 ASN A N 1
ATOM 650 C CA . ASN A 1 87 ? -14.078 9.374 8.086 1.00 95.44 87 ASN A CA 1
ATOM 651 C C . ASN A 1 87 ? -13.585 8.545 9.283 1.00 95.44 87 ASN A C 1
ATOM 653 O O . ASN A 1 87 ? -13.511 9.097 10.374 1.00 95.44 87 ASN A O 1
ATOM 657 N N . THR A 1 88 ? -13.218 7.274 9.097 1.00 98.00 88 THR A N 1
ATOM 658 C CA . THR A 1 88 ? -12.402 6.512 10.052 1.00 98.00 88 THR A CA 1
ATOM 659 C C . THR A 1 88 ? -10.943 6.897 9.840 1.00 98.00 88 THR A C 1
ATOM 661 O O . THR A 1 88 ? -10.347 6.561 8.811 1.00 98.00 88 THR A O 1
ATOM 664 N N . LYS A 1 89 ? -10.358 7.630 10.787 1.00 96.62 89 LYS A N 1
ATOM 665 C CA . LYS A 1 89 ? -9.016 8.208 10.656 1.00 96.62 89 LYS A CA 1
ATOM 666 C C . LYS A 1 89 ? -8.106 7.685 11.753 1.00 96.62 89 LYS A C 1
ATOM 668 O O . LYS A 1 89 ? -8.362 7.917 12.925 1.00 96.62 89 LYS A O 1
ATOM 673 N N . ILE A 1 90 ? -7.013 7.041 11.373 1.00 95.19 90 ILE A N 1
ATOM 674 C CA . ILE A 1 90 ? -5.952 6.623 12.287 1.00 95.19 90 ILE A CA 1
ATOM 675 C C . ILE A 1 90 ? -4.830 7.658 12.206 1.00 95.19 90 ILE A C 1
ATOM 677 O O . ILE A 1 90 ? -4.202 7.798 11.158 1.00 95.19 90 ILE A O 1
ATOM 681 N N . TYR A 1 91 ? -4.570 8.374 13.296 1.00 92.56 91 TYR A N 1
ATOM 682 C CA . TYR A 1 91 ? -3.459 9.312 13.428 1.00 92.56 91 TYR A CA 1
ATOM 683 C C . TYR A 1 91 ? -2.309 8.664 14.182 1.00 92.56 91 TYR A C 1
ATOM 685 O O . TYR A 1 91 ? -2.437 8.359 15.363 1.00 92.56 91 TYR A O 1
ATOM 693 N N . THR A 1 92 ? -1.166 8.509 13.525 1.00 88.75 92 THR A N 1
ATOM 694 C CA . THR A 1 92 ? 0.004 7.854 14.106 1.00 88.75 92 THR A CA 1
ATOM 695 C C . THR A 1 92 ? 1.095 8.868 14.454 1.00 88.75 92 THR A C 1
ATOM 697 O O . THR A 1 92 ? 1.459 9.738 13.648 1.00 88.75 92 THR A O 1
ATOM 700 N N . ARG A 1 93 ? 1.617 8.769 15.682 1.00 85.31 93 ARG A N 1
ATOM 701 C CA . ARG A 1 93 ? 2.650 9.661 16.243 1.00 85.31 93 ARG A CA 1
ATOM 702 C C . ARG A 1 93 ? 3.958 8.939 16.593 1.00 85.31 93 ARG A C 1
ATOM 704 O O . ARG A 1 93 ? 4.955 9.607 16.865 1.00 85.31 93 ARG A O 1
ATOM 711 N N . TYR A 1 94 ? 3.976 7.609 16.555 1.00 78.69 94 TYR A N 1
ATOM 712 C CA . TYR A 1 94 ? 5.120 6.808 16.978 1.00 78.69 94 TYR A CA 1
ATOM 713 C C . TYR A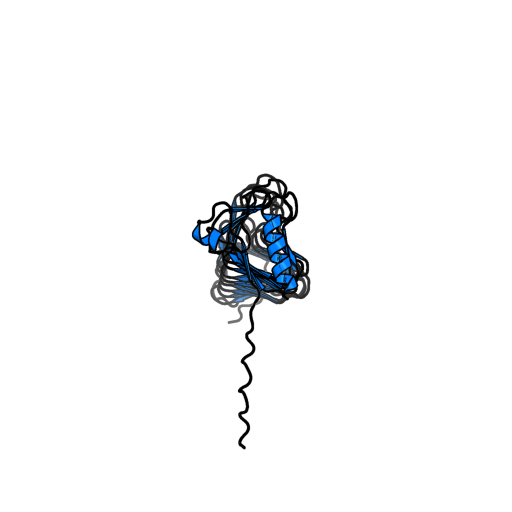 1 94 ? 6.339 7.006 16.067 1.00 78.69 94 TYR A C 1
ATOM 715 O O . TYR A 1 94 ? 6.246 6.869 14.852 1.00 78.69 94 TYR A O 1
ATOM 723 N N . SER A 1 95 ? 7.510 7.307 16.633 1.00 74.88 95 SER A N 1
ATOM 724 C CA . SER A 1 95 ? 8.762 7.393 15.872 1.00 74.88 95 SER A CA 1
ATOM 725 C C . SER A 1 95 ? 9.347 5.994 15.641 1.00 74.88 95 SER A C 1
ATOM 727 O O . SER A 1 95 ? 10.203 5.539 16.398 1.00 74.88 95 SER A O 1
ATOM 729 N N . GLY A 1 96 ? 8.848 5.276 14.634 1.00 79.88 96 GLY A N 1
ATOM 730 C CA . GLY A 1 96 ? 9.279 3.908 14.334 1.00 79.88 96 GLY A CA 1
ATOM 731 C C . GLY A 1 96 ? 8.429 3.239 13.256 1.00 79.88 96 GLY A C 1
ATOM 732 O O . GLY A 1 96 ? 8.245 3.808 12.180 1.00 79.88 96 GLY A O 1
ATOM 733 N N . THR A 1 97 ? 7.941 2.027 13.533 1.00 79.00 97 THR A N 1
ATOM 734 C CA . THR A 1 97 ? 6.880 1.365 12.757 1.00 79.00 97 THR A CA 1
ATOM 735 C C . THR A 1 97 ? 5.542 1.696 13.406 1.00 79.00 97 THR A C 1
ATOM 737 O O . THR A 1 97 ? 5.322 1.312 14.550 1.00 79.00 97 THR A O 1
ATOM 740 N N . ASN A 1 98 ? 4.640 2.381 12.702 1.00 85.50 98 ASN A N 1
ATOM 741 C CA . ASN A 1 98 ? 3.341 2.741 13.281 1.00 85.50 98 ASN A CA 1
ATOM 742 C C . ASN A 1 98 ? 2.405 1.538 13.399 1.00 85.50 98 ASN A C 1
ATOM 744 O O . ASN A 1 98 ? 1.878 1.267 14.471 1.00 85.50 98 ASN A O 1
ATOM 748 N N . ILE A 1 99 ? 2.199 0.826 12.293 1.00 91.12 99 ILE A N 1
ATOM 749 C CA . ILE A 1 99 ? 1.350 -0.359 12.232 1.00 91.12 99 ILE A CA 1
ATOM 750 C C . ILE A 1 99 ? 2.219 -1.519 11.770 1.00 91.12 99 ILE A C 1
ATOM 752 O O . ILE A 1 99 ? 2.788 -1.483 10.676 1.00 91.12 99 ILE A O 1
ATOM 756 N N . ARG A 1 100 ? 2.317 -2.559 12.594 1.00 93.69 100 ARG A N 1
ATOM 757 C CA . ARG A 1 100 ? 2.960 -3.815 12.215 1.00 93.69 100 ARG A CA 1
ATOM 758 C C . ARG A 1 100 ? 1.901 -4.883 12.028 1.00 93.69 100 ARG A C 1
ATOM 760 O O . ARG A 1 100 ? 1.099 -5.139 12.920 1.00 93.69 100 ARG A O 1
ATOM 767 N N . THR A 1 101 ? 1.937 -5.505 10.861 1.00 94.25 101 THR A N 1
ATOM 768 C CA . THR A 1 101 ? 1.031 -6.572 10.454 1.00 94.25 101 THR A CA 1
ATOM 769 C C . THR A 1 101 ? 1.777 -7.896 10.321 1.00 94.25 101 THR A C 1
ATOM 771 O O . THR A 1 101 ? 2.910 -7.937 9.830 1.00 94.25 101 THR A O 1
ATOM 774 N N . SER A 1 102 ? 1.156 -8.983 10.772 1.00 93.31 102 SER A N 1
ATOM 775 C CA . SER A 1 102 ? 1.661 -10.354 10.625 1.00 93.31 102 SER A CA 1
ATOM 776 C C . SER A 1 102 ? 0.510 -11.340 10.394 1.00 93.31 102 SER A C 1
ATOM 778 O O . SER A 1 102 ? -0.658 -10.992 10.551 1.00 93.31 102 SER A O 1
ATOM 780 N N . GLY A 1 103 ? 0.809 -12.572 9.974 1.00 92.06 103 GLY A N 1
ATOM 781 C CA . GLY A 1 103 ? -0.244 -13.547 9.660 1.00 92.06 103 GLY A CA 1
ATOM 782 C C . GLY A 1 103 ? -1.037 -13.155 8.407 1.00 92.06 103 GLY A C 1
ATOM 783 O O . GLY A 1 103 ? -0.441 -12.728 7.421 1.00 92.06 103 GLY A O 1
ATOM 784 N N . ASN A 1 104 ? -2.358 -13.322 8.401 1.00 93.12 104 ASN A N 1
ATOM 785 C CA . ASN A 1 104 ? -3.238 -12.936 7.292 1.00 93.12 104 ASN A CA 1
ATOM 786 C C . ASN A 1 104 ? -4.083 -11.704 7.651 1.00 93.12 104 ASN A C 1
ATOM 788 O O . ASN A 1 104 ? -5.126 -11.832 8.286 1.00 93.12 104 ASN A O 1
ATOM 792 N N . VAL A 1 105 ? -3.646 -10.521 7.215 1.00 95.50 105 VAL A N 1
ATOM 793 C CA . VAL A 1 105 ? -4.285 -9.239 7.542 1.00 95.50 105 VAL A CA 1
ATOM 794 C C . VAL A 1 105 ? -4.918 -8.597 6.310 1.00 95.50 105 VAL A C 1
ATOM 796 O O . VAL A 1 105 ? -4.346 -8.558 5.214 1.00 95.50 105 VAL A O 1
ATOM 799 N N . ARG A 1 106 ? -6.105 -8.023 6.514 1.00 96.00 106 ARG A N 1
ATOM 800 C CA . ARG A 1 106 ? -6.778 -7.133 5.561 1.00 96.00 106 ARG A CA 1
ATOM 801 C C . ARG A 1 106 ? -7.014 -5.787 6.234 1.00 96.00 106 ARG A C 1
ATOM 803 O O . ARG A 1 106 ? -7.474 -5.765 7.365 1.00 96.00 106 ARG A O 1
ATOM 810 N N . ILE A 1 107 ? -6.724 -4.687 5.548 1.00 95.81 107 ILE A N 1
ATOM 811 C CA . ILE A 1 107 ? -7.048 -3.328 6.002 1.00 95.81 107 ILE A CA 1
ATOM 812 C C . ILE A 1 107 ? -7.907 -2.663 4.934 1.00 95.81 107 ILE A C 1
ATOM 814 O O . ILE A 1 107 ? -7.537 -2.660 3.756 1.00 95.81 107 ILE A O 1
ATOM 818 N N . GLU A 1 108 ? -9.046 -2.103 5.329 1.00 96.75 108 GLU A N 1
ATOM 819 C CA . GLU A 1 108 ? -10.017 -1.585 4.376 1.00 96.75 108 GLU A CA 1
ATOM 820 C C . GLU A 1 108 ? -10.797 -0.352 4.855 1.00 96.75 108 GLU A C 1
ATOM 822 O O . GLU A 1 108 ? -11.087 -0.205 6.040 1.00 96.75 108 GLU A O 1
ATOM 827 N N . ASN A 1 109 ? -11.163 0.508 3.894 1.00 95.81 109 ASN A N 1
ATOM 828 C CA . ASN A 1 109 ? -12.129 1.606 4.037 1.00 95.81 109 ASN A CA 1
ATOM 829 C C . ASN A 1 109 ? -11.822 2.563 5.199 1.00 95.81 109 ASN A C 1
ATOM 831 O O . ASN A 1 109 ? -12.707 2.918 5.973 1.00 95.81 109 ASN A O 1
ATOM 835 N N . LEU A 1 110 ? -10.565 2.995 5.314 1.00 96.12 110 LEU A N 1
ATOM 836 C CA . LEU A 1 110 ? -10.122 3.951 6.330 1.00 96.12 110 LEU A CA 1
ATOM 837 C C . LEU A 1 110 ? -8.995 4.853 5.819 1.00 96.12 110 LEU A C 1
ATOM 839 O O . LEU A 1 110 ? -8.410 4.621 4.758 1.00 96.12 110 LEU A O 1
ATOM 843 N N . SER A 1 111 ? -8.660 5.875 6.597 1.00 94.12 111 SER A N 1
ATOM 844 C CA . SER A 1 111 ? -7.531 6.763 6.326 1.00 94.12 111 SER A CA 1
ATOM 845 C C . SER A 1 111 ? -6.464 6.629 7.411 1.00 94.12 111 SER A C 1
ATOM 847 O O . SER A 1 111 ? -6.773 6.693 8.597 1.00 94.12 111 SER A O 1
ATOM 849 N N . ILE A 1 112 ? -5.200 6.485 7.017 1.00 91.81 112 ILE A N 1
ATOM 850 C CA . ILE A 1 112 ? -4.037 6.460 7.911 1.00 91.81 112 ILE A CA 1
ATOM 851 C C . ILE A 1 112 ? -3.235 7.737 7.672 1.00 91.81 112 ILE A C 1
ATOM 853 O O . ILE A 1 112 ? -2.688 7.959 6.587 1.00 91.81 112 ILE A O 1
ATOM 857 N N . TYR A 1 113 ? -3.153 8.563 8.706 1.00 88.94 113 TYR A N 1
ATOM 858 C CA . TYR A 1 113 ? -2.422 9.817 8.726 1.00 88.94 113 TYR A CA 1
ATOM 859 C C . TYR A 1 113 ? -1.245 9.705 9.664 1.00 88.94 113 TYR A C 1
ATOM 861 O O . TYR A 1 113 ? -1.403 9.446 10.854 1.00 88.94 113 TYR A O 1
ATOM 869 N N . CYS A 1 114 ? -0.061 9.984 9.149 1.00 81.31 114 CYS A N 1
ATOM 870 C CA . CYS A 1 114 ? 1.099 10.101 9.994 1.00 81.31 114 CYS A CA 1
ATOM 871 C C . CYS A 1 114 ? 1.523 11.550 10.184 1.00 81.31 114 CYS A C 1
ATOM 873 O O . CYS A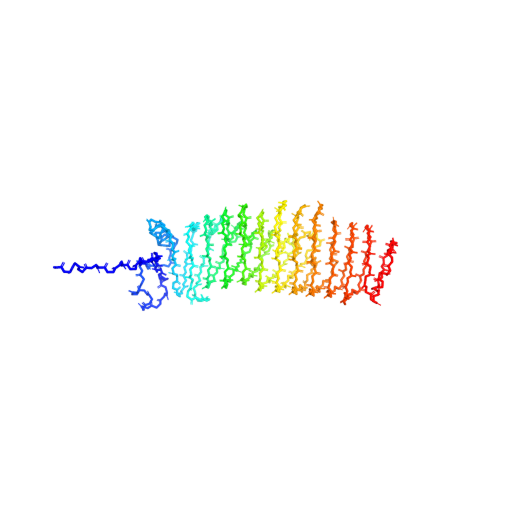 1 114 ? 1.789 12.277 9.225 1.00 81.31 114 CYS A O 1
ATOM 875 N N . ILE A 1 115 ? 1.626 11.944 11.448 1.00 81.50 115 ILE A N 1
ATOM 876 C CA . ILE A 1 115 ? 1.925 13.320 11.842 1.00 81.50 115 ILE A CA 1
ATOM 877 C C . ILE A 1 115 ? 3.290 13.469 12.521 1.00 81.50 115 ILE A C 1
ATOM 879 O O . ILE A 1 115 ? 3.724 14.592 12.777 1.00 81.50 115 ILE A O 1
ATOM 883 N N . SER A 1 116 ? 3.992 12.367 12.793 1.00 75.81 116 SER A N 1
ATOM 884 C CA . SER A 1 116 ? 5.338 12.418 13.368 1.00 75.81 116 SER A CA 1
ATOM 885 C C . SER A 1 116 ? 6.412 12.630 12.300 1.00 75.81 116 SER A C 1
ATOM 887 O O . SER A 1 116 ? 6.273 12.225 11.148 1.00 75.81 116 SER A O 1
ATOM 889 N N . LYS A 1 117 ? 7.485 13.329 12.691 1.00 70.69 117 LYS A N 1
ATOM 890 C CA . LYS A 1 117 ? 8.554 13.799 11.795 1.00 70.69 117 LYS A CA 1
ATOM 891 C C . LYS A 1 117 ? 9.693 12.789 11.597 1.00 70.69 117 LYS A C 1
ATOM 893 O O . LYS A 1 117 ? 10.531 13.032 10.736 1.00 70.69 117 LYS A O 1
ATOM 898 N N . ASN A 1 118 ? 9.735 11.713 12.389 1.00 68.62 118 ASN A N 1
ATOM 899 C CA . ASN A 1 118 ? 10.860 10.771 12.464 1.00 68.62 118 ASN A CA 1
ATOM 900 C C . ASN A 1 118 ? 10.371 9.323 12.322 1.00 68.62 118 ASN A C 1
ATOM 902 O O . ASN A 1 118 ? 10.352 8.586 13.310 1.00 68.62 118 ASN A O 1
ATOM 906 N N . ILE A 1 119 ? 9.916 8.925 11.130 1.00 63.91 119 ILE A N 1
ATOM 907 C CA . ILE A 1 119 ? 9.306 7.602 10.936 1.00 63.91 119 ILE A CA 1
ATOM 908 C C . ILE A 1 119 ? 9.989 6.780 9.865 1.00 63.91 119 ILE A C 1
ATOM 910 O O . ILE A 1 119 ? 10.296 7.254 8.768 1.00 63.91 119 ILE A O 1
ATOM 914 N N . ASN A 1 120 ? 10.142 5.502 10.212 1.00 65.12 120 ASN A N 1
ATOM 915 C CA . ASN A 1 120 ? 10.677 4.485 9.332 1.00 65.12 120 ASN A CA 1
ATOM 916 C C . ASN A 1 120 ? 9.554 3.891 8.466 1.00 65.12 120 ASN A C 1
ATOM 918 O O . ASN A 1 120 ? 9.704 3.855 7.248 1.00 65.12 120 ASN A O 1
ATOM 922 N N . TYR A 1 121 ? 8.417 3.490 9.059 1.00 71.75 121 TYR A N 1
ATOM 923 C CA . TYR A 1 121 ? 7.340 2.780 8.350 1.00 71.75 121 TYR A CA 1
ATOM 924 C C . TYR A 1 121 ? 5.935 3.196 8.823 1.00 71.75 121 TYR A C 1
ATOM 926 O O . TYR A 1 121 ? 5.665 3.178 10.028 1.00 71.75 121 TYR A O 1
ATOM 934 N N . HIS A 1 122 ? 4.990 3.476 7.910 1.00 77.31 122 HIS A N 1
ATOM 935 C CA . HIS A 1 122 ? 3.574 3.522 8.322 1.00 77.31 122 HIS A CA 1
ATOM 936 C C . HIS A 1 122 ? 3.025 2.120 8.544 1.00 77.31 122 HIS A C 1
ATOM 938 O O . HIS A 1 122 ? 2.448 1.851 9.593 1.00 77.31 122 HIS A O 1
ATOM 944 N N . VAL A 1 123 ? 3.194 1.247 7.554 1.00 85.44 123 VAL A N 1
ATOM 945 C CA . VAL A 1 123 ? 2.735 -0.137 7.622 1.00 85.44 123 VAL A CA 1
ATOM 946 C C . VAL A 1 123 ? 3.901 -1.051 7.279 1.00 85.44 123 VAL A C 1
ATOM 948 O O . VAL A 1 123 ? 4.430 -1.007 6.169 1.00 85.44 123 VAL A O 1
ATOM 951 N N . GLU A 1 124 ? 4.294 -1.880 8.236 1.00 90.88 124 GLU A N 1
ATOM 952 C CA . GLU A 1 124 ? 5.235 -2.980 8.049 1.00 90.88 124 GLU A CA 1
ATOM 953 C C . GLU A 1 124 ? 4.457 -4.297 8.031 1.00 90.88 124 GLU A C 1
ATOM 955 O O . GLU A 1 124 ? 3.613 -4.538 8.893 1.00 90.88 124 GLU A O 1
ATOM 960 N N . ASN A 1 125 ? 4.738 -5.159 7.061 1.00 90.50 125 ASN A N 1
ATOM 961 C CA . ASN A 1 125 ? 4.127 -6.476 6.945 1.00 90.50 125 ASN A CA 1
ATOM 962 C C . ASN A 1 125 ? 5.181 -7.574 6.888 1.00 90.50 125 ASN A C 1
ATOM 964 O O . ASN A 1 125 ? 6.104 -7.501 6.078 1.00 90.50 125 ASN A O 1
ATOM 968 N N . THR A 1 126 ? 4.983 -8.620 7.685 1.00 90.81 126 THR A N 1
ATOM 969 C CA . THR A 1 126 ? 5.775 -9.860 7.643 1.00 90.81 126 THR A CA 1
ATOM 970 C C . THR A 1 126 ? 4.955 -11.083 7.213 1.00 90.81 126 THR A C 1
ATOM 972 O O . THR A 1 126 ? 5.492 -12.184 7.134 1.00 90.81 126 THR A O 1
ATOM 975 N N . GLY A 1 127 ? 3.657 -10.912 6.928 1.00 90.81 127 GLY A N 1
ATOM 976 C CA . GLY A 1 127 ? 2.729 -11.979 6.543 1.00 90.81 127 GLY A CA 1
ATOM 977 C C . GLY A 1 127 ? 2.069 -11.754 5.178 1.00 90.81 127 GLY A C 1
ATOM 978 O O . GLY A 1 127 ? 2.691 -11.290 4.224 1.00 90.81 127 GLY A O 1
ATOM 979 N N . LYS A 1 128 ? 0.786 -12.092 5.057 1.00 92.19 128 LYS A N 1
ATOM 980 C CA . LYS A 1 128 ? -0.066 -11.760 3.909 1.00 92.19 128 LYS A CA 1
ATOM 981 C C . LYS A 1 128 ? -0.839 -10.490 4.239 1.00 92.19 128 LYS A C 1
ATOM 983 O O . LYS A 1 128 ? -1.604 -10.482 5.199 1.00 92.19 128 LYS A O 1
ATOM 988 N N . LEU A 1 129 ? -0.674 -9.454 3.423 1.00 93.44 129 LEU A N 1
ATOM 989 C CA . LEU A 1 129 ? -1.349 -8.174 3.618 1.00 93.44 129 LEU A CA 1
ATOM 990 C C . LEU A 1 129 ? -2.155 -7.791 2.383 1.00 93.44 129 LEU A C 1
ATOM 992 O O . LEU A 1 129 ? -1.648 -7.794 1.257 1.00 93.44 129 LEU A O 1
ATOM 996 N N . LYS A 1 130 ? -3.411 -7.413 2.612 1.00 94.50 130 LYS A N 1
ATOM 997 C CA . LYS A 1 130 ? -4.283 -6.824 1.599 1.00 94.50 130 LYS A CA 1
ATOM 998 C C . LYS A 1 130 ? -4.785 -5.462 2.067 1.00 94.50 130 LYS A C 1
ATOM 1000 O O . LYS A 1 130 ? -5.308 -5.353 3.171 1.00 94.50 130 LYS A O 1
ATOM 1005 N N . ILE A 1 131 ? -4.657 -4.445 1.224 1.00 92.56 131 ILE A N 1
ATOM 1006 C CA . ILE A 1 131 ? -5.107 -3.081 1.511 1.00 92.56 131 ILE A CA 1
ATOM 1007 C C . ILE A 1 131 ? -6.125 -2.658 0.442 1.00 92.56 131 ILE A C 1
ATOM 1009 O O . ILE A 1 131 ? -5.774 -2.632 -0.739 1.00 92.56 131 ILE A O 1
ATOM 1013 N N . TYR A 1 132 ? -7.345 -2.287 0.845 1.00 93.31 132 TYR A N 1
ATOM 1014 C CA . TYR A 1 132 ? -8.442 -1.901 -0.060 1.00 93.31 132 TYR A CA 1
ATOM 1015 C C . TYR A 1 132 ? -9.076 -0.564 0.324 1.00 93.31 132 TYR A C 1
ATOM 1017 O O . TYR A 1 132 ? -9.530 -0.393 1.449 1.00 93.31 132 TYR A O 1
ATOM 1025 N N . GLY A 1 133 ? -9.155 0.386 -0.607 1.00 88.25 133 GLY A N 1
ATOM 1026 C CA . GLY A 1 133 ? -9.842 1.657 -0.359 1.00 88.25 133 GLY A CA 1
ATOM 1027 C C . GLY A 1 133 ? -9.251 2.450 0.812 1.00 88.25 133 GLY A C 1
ATOM 1028 O O . GLY A 1 133 ? -9.955 3.229 1.447 1.00 88.25 133 GLY A O 1
ATOM 1029 N N . VAL A 1 134 ? -7.970 2.233 1.125 1.00 90.50 134 VAL A N 1
ATOM 1030 C CA . VAL A 1 134 ? -7.279 2.935 2.208 1.00 90.50 134 VAL A CA 1
ATOM 1031 C C . VAL A 1 134 ? -6.589 4.168 1.645 1.00 90.50 134 VAL A C 1
ATOM 1033 O O . VAL A 1 134 ? -5.975 4.104 0.580 1.00 90.50 134 VAL A O 1
ATOM 1036 N N . SER A 1 135 ? -6.665 5.286 2.364 1.00 90.44 135 SER A N 1
ATOM 1037 C CA . SER A 1 135 ? -5.844 6.468 2.091 1.00 90.44 135 SER A CA 1
ATOM 1038 C C . SER A 1 135 ? -4.674 6.517 3.065 1.00 90.44 135 SER A C 1
ATOM 1040 O O . SER A 1 135 ? -4.895 6.691 4.259 1.00 90.44 135 SER A O 1
ATOM 1042 N N . ILE A 1 136 ? -3.435 6.407 2.588 1.00 87.75 136 ILE A N 1
ATOM 1043 C CA . ILE A 1 136 ? -2.238 6.537 3.440 1.00 87.75 136 ILE A CA 1
ATOM 1044 C C . ILE A 1 136 ? -1.537 7.853 3.112 1.00 87.75 136 ILE A C 1
ATOM 1046 O O . ILE A 1 136 ? -1.262 8.118 1.943 1.00 87.75 136 ILE A O 1
ATOM 1050 N N . SER A 1 137 ? -1.267 8.680 4.124 1.00 85.25 137 SER A N 1
ATOM 1051 C CA . SER A 1 137 ? -0.578 9.967 3.955 1.00 85.25 137 SER A CA 1
ATOM 1052 C C . SER A 1 137 ? 0.195 10.396 5.202 1.00 85.25 137 SER A C 1
ATOM 1054 O O . SER A 1 137 ? -0.132 9.975 6.309 1.00 85.25 137 SER A O 1
ATOM 1056 N N . GLY A 1 138 ? 1.223 11.232 5.046 1.00 77.94 138 GLY A N 1
ATOM 1057 C CA . GLY A 1 138 ? 2.006 11.753 6.170 1.00 77.94 138 GLY A CA 1
ATOM 1058 C C . GLY A 1 138 ? 3.201 12.607 5.752 1.00 77.94 138 GLY A C 1
ATOM 1059 O O . GLY A 1 138 ? 3.455 12.778 4.563 1.00 77.94 138 GLY A O 1
ATOM 1060 N N . TYR A 1 139 ? 3.933 13.146 6.729 1.00 72.12 139 TYR A N 1
ATOM 1061 C CA . TYR A 1 139 ? 5.118 13.993 6.511 1.00 72.12 139 TYR A CA 1
ATOM 1062 C C . TYR A 1 139 ? 6.433 13.243 6.801 1.00 72.12 139 TYR A C 1
ATOM 1064 O O . TYR A 1 139 ? 6.462 12.407 7.697 1.00 72.12 139 TYR A O 1
ATOM 1072 N N . ASN A 1 140 ? 7.524 13.591 6.094 1.00 62.72 140 ASN A N 1
ATOM 1073 C CA . ASN A 1 140 ? 8.921 13.191 6.390 1.00 62.72 140 ASN A CA 1
ATOM 1074 C C . ASN A 1 140 ? 9.146 11.681 6.650 1.00 62.72 140 ASN A C 1
ATOM 1076 O O . ASN A 1 140 ? 9.607 11.292 7.720 1.00 62.72 140 ASN A O 1
ATOM 1080 N N . GLN A 1 141 ? 8.843 10.830 5.670 1.00 62.34 141 GLN A N 1
ATOM 1081 C CA . GLN A 1 141 ? 8.812 9.370 5.852 1.00 62.34 141 GLN A CA 1
ATOM 1082 C C . GLN A 1 141 ? 9.976 8.662 5.155 1.00 62.34 141 GLN A C 1
ATOM 1084 O O . GLN A 1 141 ? 10.374 9.087 4.068 1.00 62.34 141 GLN A O 1
ATOM 1089 N N . GLN A 1 142 ? 10.457 7.543 5.712 1.00 62.53 142 GLN A N 1
ATOM 1090 C CA . GLN A 1 142 ? 11.298 6.607 4.961 1.00 62.53 142 GLN A CA 1
ATOM 1091 C C . GLN A 1 142 ? 10.440 5.674 4.094 1.00 62.53 142 GLN A C 1
ATOM 1093 O O . GLN A 1 142 ? 10.641 5.653 2.893 1.00 62.53 142 GLN A O 1
ATOM 1098 N N . TYR A 1 143 ? 9.428 4.981 4.626 1.00 62.00 143 TYR A N 1
ATOM 1099 C CA . TYR A 1 143 ? 8.555 4.095 3.839 1.00 62.00 143 TYR A CA 1
ATOM 1100 C C . TYR A 1 143 ? 7.077 4.255 4.215 1.00 62.00 143 TYR A C 1
ATOM 1102 O O . TYR A 1 143 ? 6.721 4.242 5.394 1.00 62.00 143 TYR A O 1
ATOM 1110 N N . TYR A 1 144 ? 6.186 4.318 3.221 1.00 70.81 144 TYR A N 1
ATOM 1111 C CA . TYR A 1 144 ? 4.743 4.298 3.492 1.00 70.81 144 TYR A CA 1
ATOM 1112 C C . TYR A 1 144 ? 4.252 2.868 3.712 1.00 70.81 144 TYR A C 1
ATOM 1114 O O . TYR A 1 144 ? 3.653 2.583 4.743 1.00 70.81 144 TYR A O 1
ATOM 1122 N N . VAL A 1 145 ? 4.564 1.932 2.814 1.00 83.69 145 VAL A N 1
ATOM 1123 C CA . VAL A 1 145 ? 4.259 0.515 3.055 1.00 83.69 145 VAL A CA 1
ATOM 1124 C C . VAL A 1 145 ? 5.461 -0.364 2.747 1.00 83.69 145 VAL A C 1
ATOM 1126 O O . VAL A 1 145 ? 6.019 -0.302 1.653 1.00 83.69 145 VAL A O 1
ATOM 1129 N N . TYR A 1 146 ? 5.846 -1.191 3.715 1.00 88.25 146 TYR A N 1
ATOM 1130 C CA . TYR A 1 146 ? 7.002 -2.074 3.654 1.00 88.25 146 TYR A CA 1
ATOM 1131 C C . TYR A 1 146 ? 6.571 -3.523 3.883 1.00 88.25 146 TYR A C 1
ATOM 1133 O O . TYR A 1 146 ? 6.102 -3.887 4.957 1.00 88.25 146 TYR A O 1
ATOM 1141 N N . ASN A 1 147 ? 6.728 -4.355 2.860 1.00 85.00 147 ASN A N 1
ATOM 1142 C CA . ASN A 1 147 ? 6.468 -5.786 2.913 1.00 85.00 147 ASN A CA 1
ATOM 1143 C C . ASN A 1 147 ? 7.791 -6.559 2.968 1.00 85.00 147 ASN A C 1
ATOM 1145 O O . ASN A 1 147 ? 8.504 -6.652 1.964 1.00 85.00 147 ASN A O 1
ATOM 1149 N N . ASN A 1 148 ? 8.093 -7.131 4.133 1.00 85.38 148 ASN A N 1
ATOM 1150 C CA . ASN A 1 148 ? 9.305 -7.888 4.411 1.00 85.38 148 ASN A CA 1
ATOM 1151 C C . ASN A 1 148 ? 9.035 -9.395 4.378 1.00 85.38 148 ASN A C 1
ATOM 1153 O O . ASN A 1 148 ? 8.681 -10.006 5.383 1.00 85.38 148 ASN A O 1
ATOM 1157 N N . GLY A 1 149 ? 9.195 -10.002 3.206 1.00 74.12 149 GLY A N 1
ATOM 1158 C CA . GLY A 1 149 ? 9.141 -11.453 3.038 1.00 74.12 149 GLY A CA 1
ATOM 1159 C C . GLY A 1 149 ? 7.731 -12.036 2.968 1.00 74.12 149 GLY A C 1
ATOM 1160 O O . GLY A 1 149 ? 7.596 -13.251 2.864 1.00 74.12 149 GLY A O 1
ATOM 1161 N N . GLY A 1 150 ? 6.691 -11.199 2.970 1.00 70.56 150 GLY A N 1
ATOM 1162 C CA . GLY A 1 150 ? 5.309 -11.649 2.870 1.00 70.56 150 GLY A CA 1
ATOM 1163 C C . GLY A 1 150 ? 4.996 -12.389 1.566 1.00 70.56 150 GLY A C 1
ATOM 1164 O O . GLY A 1 150 ? 5.373 -11.951 0.476 1.00 70.56 150 GLY A O 1
ATOM 1165 N N . ASP A 1 151 ? 4.261 -13.499 1.659 1.00 76.25 151 ASP A N 1
ATOM 1166 C CA . ASP A 1 151 ? 3.890 -14.330 0.502 1.00 76.25 151 ASP A CA 1
ATOM 1167 C C . ASP A 1 151 ? 2.984 -13.608 -0.500 1.00 76.25 151 ASP A C 1
ATOM 1169 O O . ASP A 1 151 ? 3.035 -13.878 -1.702 1.00 76.25 151 ASP A O 1
ATOM 1173 N N . LEU A 1 152 ? 2.133 -12.709 -0.005 1.00 81.44 152 LEU A N 1
ATOM 1174 C CA . LEU A 1 152 ? 1.153 -11.975 -0.792 1.00 81.44 152 LEU A CA 1
ATOM 1175 C C . LEU A 1 152 ? 1.033 -10.556 -0.254 1.00 81.44 152 LEU A C 1
ATOM 1177 O O . LEU A 1 152 ? 0.641 -10.365 0.896 1.00 81.44 152 LEU A O 1
ATOM 1181 N N . PHE A 1 153 ? 1.292 -9.580 -1.117 1.00 89.00 153 PHE A N 1
ATOM 1182 C CA . PHE A 1 153 ? 1.049 -8.185 -0.811 1.00 89.00 153 PHE A CA 1
ATOM 1183 C C . PHE A 1 153 ? 0.197 -7.540 -1.902 1.00 89.00 153 PHE A C 1
ATOM 1185 O O . PHE A 1 153 ? 0.628 -7.400 -3.047 1.00 89.00 153 PHE A O 1
ATOM 1192 N N . PHE A 1 154 ? -1.043 -7.212 -1.541 1.00 91.38 154 PHE A N 1
ATOM 1193 C CA . PHE A 1 154 ? -2.064 -6.690 -2.443 1.00 91.38 154 PHE A CA 1
ATOM 1194 C C . PHE A 1 154 ? -2.468 -5.275 -2.034 1.00 91.38 154 PHE A C 1
ATOM 1196 O O . PHE A 1 154 ? -2.812 -5.034 -0.877 1.00 91.38 154 PHE A O 1
ATOM 1203 N N . ILE A 1 155 ? -2.496 -4.356 -2.994 1.00 87.62 155 ILE A N 1
ATOM 1204 C CA . ILE A 1 155 ? -2.882 -2.964 -2.785 1.00 87.62 155 ILE A CA 1
ATOM 1205 C C . ILE A 1 155 ? -3.871 -2.547 -3.870 1.00 87.62 155 ILE A C 1
ATOM 1207 O O . ILE A 1 155 ? -3.585 -2.645 -5.062 1.00 87.62 155 ILE A O 1
ATOM 1211 N N . ASN A 1 156 ? -5.021 -2.045 -3.436 1.00 90.44 156 ASN A N 1
ATOM 1212 C CA . ASN A 1 156 ? -5.990 -1.334 -4.258 1.00 90.44 156 ASN A CA 1
ATOM 1213 C C . ASN A 1 156 ? -6.473 -0.108 -3.485 1.00 90.44 156 ASN A C 1
ATOM 1215 O O . ASN A 1 156 ? -7.534 -0.131 -2.860 1.00 90.44 156 ASN A O 1
ATOM 1219 N N . SER A 1 157 ? -5.617 0.909 -3.429 1.00 85.81 157 SER A N 1
ATOM 1220 C CA . SER A 1 157 ? -5.723 1.990 -2.451 1.00 85.81 157 SER A CA 1
ATOM 1221 C C . SER A 1 157 ? -5.090 3.279 -2.958 1.00 85.81 157 SER A C 1
ATOM 1223 O O . SER A 1 157 ? -4.236 3.280 -3.843 1.00 85.81 157 SER A O 1
ATOM 1225 N N . LYS A 1 158 ? -5.477 4.403 -2.357 1.00 82.31 158 LYS A N 1
ATOM 1226 C CA . LYS A 1 158 ? -4.841 5.692 -2.622 1.00 82.31 158 LYS A CA 1
ATOM 1227 C C . LYS A 1 158 ? -3.672 5.879 -1.660 1.00 82.31 158 LYS A C 1
ATOM 1229 O O . LYS A 1 158 ? -3.841 5.834 -0.446 1.00 82.31 158 LYS A O 1
ATOM 1234 N N . ILE A 1 159 ? -2.483 6.136 -2.184 1.00 79.38 159 ILE A N 1
ATOM 1235 C CA . ILE A 1 159 ? -1.296 6.365 -1.365 1.00 79.38 159 ILE A CA 1
ATOM 1236 C C . ILE A 1 159 ? -0.715 7.729 -1.738 1.00 79.38 159 ILE A C 1
ATOM 1238 O O . ILE A 1 159 ? -0.209 7.941 -2.837 1.00 79.38 159 ILE A O 1
ATOM 1242 N N . HIS A 1 160 ? -0.811 8.678 -0.811 1.00 77.19 160 HIS A N 1
ATOM 1243 C CA . HIS A 1 160 ? -0.258 10.017 -0.962 1.00 77.19 160 HIS A CA 1
ATOM 1244 C C . HIS A 1 160 ? 1.057 10.106 -0.185 1.00 77.19 160 HIS A C 1
ATOM 1246 O O . HIS A 1 160 ? 1.089 9.988 1.037 1.00 77.19 160 HIS A O 1
ATOM 1252 N N . PHE A 1 161 ? 2.142 10.402 -0.888 1.00 70.94 161 PHE A N 1
ATOM 1253 C CA . PHE A 1 161 ? 3.446 10.706 -0.316 1.00 70.94 161 PHE A CA 1
ATOM 1254 C C . PHE A 1 161 ? 3.550 12.202 -0.003 1.00 70.94 161 PHE A C 1
ATOM 1256 O O . PHE A 1 161 ? 3.670 13.023 -0.911 1.00 70.94 161 PHE A O 1
ATOM 1263 N N . GLY A 1 162 ? 3.411 12.588 1.264 1.00 61.03 162 GLY A N 1
ATOM 1264 C CA . GLY A 1 162 ? 3.468 13.998 1.633 1.00 61.03 162 GLY A CA 1
ATOM 1265 C C . GLY A 1 162 ? 4.856 14.593 1.404 1.00 61.03 162 GLY A C 1
ATOM 1266 O O . GLY A 1 162 ? 5.873 13.894 1.408 1.00 61.03 162 GLY A O 1
ATOM 1267 N N . SER A 1 163 ? 4.887 15.911 1.215 1.00 57.28 163 SER A N 1
ATOM 1268 C CA . SER A 1 163 ? 6.112 16.674 1.004 1.00 57.28 163 SER A CA 1
ATOM 1269 C C . SER A 1 163 ? 6.903 16.816 2.295 1.00 57.28 163 SER A C 1
ATOM 1271 O O . SER A 1 163 ? 6.532 17.574 3.192 1.00 57.28 163 SER A O 1
ATOM 1273 N N . GLY A 1 164 ? 7.987 16.051 2.395 1.00 57.06 164 GLY A N 1
ATOM 1274 C CA . GLY A 1 164 ? 8.939 16.106 3.494 1.00 57.06 164 GLY A CA 1
ATOM 1275 C C . GLY A 1 164 ? 10.320 16.564 3.032 1.00 57.06 164 GLY A C 1
ATOM 1276 O O . GLY A 1 164 ? 10.745 16.236 1.931 1.00 57.06 164 GLY A O 1
ATOM 1277 N N . TYR A 1 165 ? 11.024 17.315 3.877 1.00 55.25 165 TYR A N 1
ATOM 1278 C CA . TYR A 1 165 ? 12.206 18.090 3.490 1.00 55.25 165 TYR A CA 1
ATOM 1279 C C . TYR A 1 165 ? 13.554 17.347 3.551 1.00 55.25 165 TYR A C 1
ATOM 1281 O O . TYR A 1 165 ? 14.557 17.968 3.209 1.00 55.25 165 TYR A O 1
ATOM 1289 N N . LYS A 1 166 ? 13.658 16.088 4.024 1.00 55.12 166 LYS A N 1
ATOM 1290 C CA . LYS A 1 166 ? 14.995 15.544 4.382 1.00 55.12 166 LYS A CA 1
ATOM 1291 C C . LYS A 1 166 ? 15.285 14.043 4.236 1.00 55.12 166 LYS A C 1
ATOM 1293 O O . LYS A 1 166 ? 16.419 13.669 4.522 1.00 55.12 166 LYS A O 1
ATOM 1298 N N . TYR A 1 167 ? 14.368 13.179 3.796 1.00 54.19 167 TYR A N 1
ATOM 1299 C CA . TYR A 1 167 ? 14.628 11.727 3.841 1.00 54.19 167 TYR A CA 1
ATOM 1300 C C . TYR A 1 167 ? 14.272 10.974 2.559 1.00 54.19 167 TYR A C 1
ATOM 1302 O O . TYR A 1 167 ? 13.431 11.399 1.769 1.00 54.19 167 TYR A O 1
ATOM 1310 N N . THR A 1 168 ? 14.941 9.833 2.360 1.00 57.97 168 THR A N 1
ATOM 1311 C CA . THR A 1 168 ? 14.692 8.867 1.285 1.00 57.97 168 THR A CA 1
ATOM 1312 C C . THR A 1 168 ? 13.298 8.261 1.451 1.00 57.97 168 THR A C 1
ATOM 1314 O O . THR A 1 168 ? 13.155 7.211 2.070 1.00 57.97 168 THR A O 1
ATOM 1317 N N . SER A 1 169 ? 12.268 8.937 0.955 1.00 57.66 169 SER A N 1
ATOM 1318 C CA . SER A 1 169 ? 10.899 8.427 0.984 1.00 57.66 169 SER A CA 1
ATOM 1319 C C . SER A 1 169 ? 10.664 7.418 -0.136 1.00 57.66 169 SER A C 1
ATOM 1321 O O . SER A 1 169 ? 10.826 7.747 -1.311 1.00 57.66 169 SER A O 1
ATOM 1323 N N . TYR A 1 170 ? 10.243 6.220 0.249 1.00 64.38 170 TYR A N 1
ATOM 1324 C CA . TYR A 1 170 ? 9.783 5.126 -0.591 1.00 64.38 170 TYR A CA 1
ATOM 1325 C C . TYR A 1 170 ? 8.284 4.968 -0.433 1.00 64.38 170 TYR A C 1
ATOM 1327 O O . TYR A 1 170 ? 7.761 4.994 0.681 1.00 64.38 170 TYR A O 1
ATOM 1335 N N . GLY A 1 171 ? 7.580 4.777 -1.541 1.00 74.19 171 GLY A N 1
ATOM 1336 C CA . GLY A 1 171 ? 6.140 4.627 -1.477 1.00 74.19 171 GLY A CA 1
ATOM 1337 C C . GLY A 1 171 ? 5.719 3.245 -1.016 1.00 74.19 171 GLY A C 1
ATOM 1338 O O . GLY A 1 171 ? 5.209 3.051 0.083 1.00 74.19 171 GLY A O 1
ATOM 1339 N N . ILE A 1 172 ? 5.981 2.269 -1.865 1.00 85.50 172 ILE A N 1
ATOM 1340 C CA . ILE A 1 172 ? 5.791 0.860 -1.572 1.00 85.50 172 ILE A CA 1
ATOM 1341 C C . ILE A 1 172 ? 7.140 0.184 -1.712 1.00 85.50 172 ILE A C 1
ATOM 1343 O O . ILE A 1 172 ? 7.814 0.372 -2.718 1.00 85.50 172 ILE A O 1
ATOM 1347 N N . TYR A 1 173 ? 7.509 -0.631 -0.737 1.00 87.00 173 TYR A N 1
ATOM 1348 C CA . TYR A 1 173 ? 8.664 -1.506 -0.818 1.00 87.00 173 TYR A CA 1
ATOM 1349 C C . TYR A 1 173 ? 8.224 -2.944 -0.551 1.00 87.00 173 TYR A C 1
ATOM 1351 O O . TYR A 1 173 ? 7.541 -3.204 0.437 1.00 87.00 173 TYR A O 1
ATOM 1359 N N . SER A 1 174 ? 8.607 -3.885 -1.412 1.00 87.62 174 SER A N 1
ATOM 1360 C CA . SER A 1 174 ? 8.280 -5.304 -1.240 1.00 87.62 174 SER A CA 1
ATOM 1361 C C . SER A 1 174 ? 9.455 -6.219 -1.568 1.00 87.62 174 SER A C 1
ATOM 1363 O O . SER A 1 174 ? 10.068 -6.097 -2.628 1.00 87.62 174 SER A O 1
ATOM 1365 N N . THR A 1 175 ? 9.706 -7.200 -0.702 1.00 87.81 175 THR A N 1
ATOM 1366 C CA . THR A 1 175 ? 10.564 -8.371 -0.987 1.00 87.81 175 THR A CA 1
ATOM 1367 C C . THR A 1 175 ? 9.744 -9.640 -1.272 1.00 87.81 175 THR A C 1
ATOM 1369 O O . THR A 1 175 ? 10.292 -10.720 -1.491 1.00 87.81 175 THR A O 1
ATOM 1372 N N . GLY A 1 176 ? 8.413 -9.521 -1.277 1.00 86.62 176 GLY A N 1
ATOM 1373 C CA . GLY A 1 176 ? 7.457 -10.584 -1.584 1.00 86.62 176 GLY A CA 1
ATOM 1374 C C . GLY A 1 176 ? 6.759 -10.418 -2.936 1.00 86.62 176 GLY A C 1
ATOM 1375 O O . GLY A 1 176 ? 7.075 -9.504 -3.704 1.00 86.62 176 GLY A O 1
ATOM 1376 N N . ASN A 1 177 ? 5.769 -11.277 -3.214 1.00 87.12 177 ASN A N 1
ATOM 1377 C CA . ASN A 1 177 ? 4.894 -11.080 -4.376 1.00 87.12 177 ASN A CA 1
ATOM 1378 C C . ASN A 1 177 ? 4.097 -9.786 -4.205 1.00 87.12 177 ASN A C 1
ATOM 1380 O O . ASN A 1 177 ? 3.517 -9.558 -3.142 1.00 87.12 177 ASN A O 1
ATOM 1384 N N . LEU A 1 178 ? 4.045 -8.973 -5.257 1.00 90.81 178 LEU A N 1
ATOM 1385 C CA . LEU A 1 178 ? 3.460 -7.640 -5.211 1.00 90.81 178 LEU A CA 1
ATOM 1386 C C . LEU A 1 178 ? 2.361 -7.494 -6.261 1.00 90.81 178 LEU A C 1
ATOM 1388 O O . LEU A 1 178 ? 2.582 -7.724 -7.448 1.00 90.81 178 LEU A O 1
ATOM 1392 N N . TYR A 1 179 ? 1.194 -7.054 -5.811 1.00 91.38 179 TYR A N 1
ATOM 1393 C CA . TYR A 1 179 ? 0.024 -6.830 -6.640 1.00 91.38 179 TYR A CA 1
ATOM 1394 C C . TYR A 1 179 ? -0.546 -5.443 -6.338 1.00 91.38 179 TYR A C 1
ATOM 1396 O O . TYR A 1 179 ? -1.039 -5.206 -5.239 1.00 91.38 179 TYR A O 1
ATOM 1404 N N . VAL A 1 180 ? -0.471 -4.522 -7.295 1.00 89.31 180 VAL A N 1
ATOM 1405 C CA . VAL A 1 180 ? -0.921 -3.134 -7.140 1.00 89.31 180 VAL A CA 1
ATOM 1406 C C . VAL A 1 180 ? -1.894 -2.789 -8.260 1.00 89.31 180 VAL A C 1
ATOM 1408 O O . VAL A 1 180 ? -1.536 -2.825 -9.439 1.00 89.31 180 VAL A O 1
ATOM 1411 N N . PHE A 1 181 ? -3.122 -2.447 -7.887 1.00 89.12 181 PHE A N 1
ATOM 1412 C CA . PHE A 1 181 ? -4.218 -2.182 -8.813 1.00 89.12 181 PHE A CA 1
ATOM 1413 C C . PHE A 1 181 ? -4.886 -0.854 -8.504 1.00 89.12 181 PHE A C 1
ATOM 1415 O O . PHE A 1 181 ? -5.036 -0.528 -7.330 1.00 89.12 181 PHE A O 1
ATOM 1422 N N . ASN A 1 182 ? -5.352 -0.133 -9.529 1.00 86.88 182 ASN A N 1
ATOM 1423 C CA . ASN A 1 182 ? -6.262 1.018 -9.382 1.00 86.88 182 ASN A CA 1
ATOM 1424 C C . ASN A 1 182 ? -5.815 2.033 -8.315 1.00 86.88 182 ASN A C 1
ATOM 1426 O O . ASN A 1 182 ? -6.632 2.666 -7.647 1.00 86.88 182 ASN A O 1
ATOM 1430 N N . SER A 1 183 ? -4.504 2.149 -8.117 1.00 85.69 183 SER A N 1
ATOM 1431 C CA . SER A 1 183 ? -3.918 2.926 -7.040 1.00 85.69 183 SER A CA 1
ATOM 1432 C C . SER A 1 183 ? -3.434 4.263 -7.577 1.00 85.69 183 SER A C 1
ATOM 1434 O O . SER A 1 183 ? -2.969 4.388 -8.712 1.00 85.69 183 SER A O 1
ATOM 1436 N N . MET A 1 184 ? -3.559 5.282 -6.739 1.00 81.88 184 MET A N 1
ATOM 1437 C CA . MET A 1 184 ? -3.064 6.621 -7.024 1.00 81.88 184 MET A CA 1
ATOM 1438 C C . MET A 1 184 ? -1.876 6.904 -6.119 1.00 81.88 184 MET A C 1
ATOM 1440 O O . MET A 1 184 ? -1.992 6.781 -4.902 1.00 81.88 184 MET A O 1
ATOM 1444 N N . PHE A 1 185 ? -0.773 7.313 -6.733 1.00 80.94 185 PHE A N 1
ATOM 1445 C CA . PHE A 1 185 ? 0.497 7.619 -6.101 1.00 80.94 185 PHE A CA 1
ATOM 1446 C C . PHE A 1 185 ? 0.842 9.072 -6.366 1.00 80.94 185 PHE A C 1
ATOM 1448 O O . PHE A 1 185 ? 1.182 9.416 -7.492 1.00 80.94 185 PHE A O 1
ATOM 1455 N N . THR A 1 186 ? 0.760 9.925 -5.354 1.00 76.38 186 THR A N 1
ATOM 1456 C CA . THR A 1 186 ? 1.103 11.347 -5.500 1.00 76.38 186 THR A CA 1
ATOM 1457 C C . THR A 1 186 ? 2.291 11.689 -4.621 1.00 76.38 186 THR A C 1
ATOM 1459 O O . THR A 1 186 ? 2.298 11.289 -3.463 1.00 76.38 186 THR A O 1
ATOM 1462 N N . SER A 1 187 ? 3.273 12.440 -5.115 1.00 74.00 187 SER A N 1
ATOM 1463 C CA . SER A 1 187 ? 4.308 13.038 -4.263 1.00 74.00 187 SER A CA 1
ATOM 1464 C C . SER A 1 187 ? 4.627 14.464 -4.671 1.00 74.00 187 SER A C 1
ATOM 1466 O O . SER A 1 187 ? 4.738 14.726 -5.864 1.00 74.00 187 SER A O 1
ATOM 1468 N N . GLY A 1 188 ? 4.912 15.322 -3.696 1.00 64.06 188 GLY A N 1
ATOM 1469 C CA . GLY A 1 188 ? 5.640 16.573 -3.916 1.00 64.06 188 GLY A CA 1
ATOM 1470 C C . GLY A 1 188 ? 6.845 16.640 -2.985 1.00 64.06 188 GLY A C 1
ATOM 1471 O O . GLY A 1 188 ? 6.788 16.092 -1.891 1.00 64.06 188 GLY A O 1
ATOM 1472 N N . GLY A 1 189 ? 7.942 17.278 -3.389 1.00 63.00 189 GLY A N 1
ATOM 1473 C CA . GLY A 1 189 ? 9.036 17.624 -2.472 1.00 63.00 189 GLY A CA 1
ATOM 1474 C C . GLY A 1 189 ? 10.432 17.537 -3.079 1.00 63.00 189 GLY A C 1
ATOM 1475 O O . GLY A 1 189 ? 10.641 16.888 -4.106 1.00 63.00 189 GLY A O 1
ATOM 1476 N N . ASP A 1 190 ? 11.400 18.124 -2.385 1.00 57.00 190 ASP A N 1
ATOM 1477 C CA . ASP A 1 190 ? 12.763 18.307 -2.878 1.00 57.00 190 ASP A CA 1
ATOM 1478 C C . ASP A 1 190 ? 13.700 17.138 -2.527 1.00 57.00 190 ASP A C 1
ATOM 1480 O O . ASP A 1 190 ? 13.594 16.533 -1.466 1.00 57.00 190 ASP A O 1
ATOM 1484 N N . ASN A 1 191 ? 14.632 16.868 -3.447 1.00 57.41 191 ASN A N 1
ATOM 1485 C CA . ASN A 1 191 ? 15.919 16.172 -3.312 1.00 57.41 191 ASN A CA 1
ATOM 1486 C C . ASN A 1 191 ? 16.001 14.822 -2.535 1.00 57.41 191 ASN A C 1
ATOM 1488 O O . ASN A 1 191 ? 15.770 14.728 -1.336 1.00 57.41 191 ASN A O 1
ATOM 1492 N N . TYR A 1 192 ? 16.516 13.793 -3.232 1.00 56.22 192 TYR A N 1
ATOM 1493 C CA . TYR A 1 192 ? 17.061 12.511 -2.719 1.00 56.22 192 TYR A CA 1
ATOM 1494 C C . TYR A 1 192 ? 16.093 11.364 -2.369 1.00 56.22 192 TYR A C 1
ATOM 1496 O O . TYR A 1 192 ? 16.490 10.440 -1.659 1.00 56.22 192 TYR A O 1
ATOM 1504 N N . SER A 1 193 ? 14.855 11.337 -2.869 1.00 58.12 193 SER A N 1
ATOM 1505 C CA . SER A 1 193 ? 13.896 10.276 -2.502 1.00 58.12 193 SER A CA 1
ATOM 1506 C C . SER A 1 193 ? 13.566 9.303 -3.636 1.00 58.12 193 SER A C 1
ATOM 1508 O O . SER A 1 193 ? 13.330 9.676 -4.776 1.00 58.12 193 SER A O 1
ATOM 1510 N N . LYS A 1 194 ? 13.544 8.019 -3.281 1.00 67.94 194 LYS A N 1
ATOM 1511 C CA . LYS A 1 194 ? 13.248 6.863 -4.128 1.00 67.94 194 LYS A CA 1
ATOM 1512 C C . LYS A 1 194 ? 11.734 6.610 -4.151 1.00 67.94 194 LYS A C 1
ATOM 1514 O O . LYS A 1 194 ? 11.237 5.717 -3.476 1.00 67.94 194 LYS A O 1
ATOM 1519 N N . ARG A 1 195 ? 10.978 7.450 -4.857 1.00 70.31 195 ARG A N 1
ATOM 1520 C CA . ARG A 1 195 ? 9.509 7.518 -4.720 1.00 70.31 195 ARG A CA 1
ATOM 1521 C C . ARG A 1 195 ? 8.762 6.527 -5.607 1.00 70.31 195 ARG A C 1
ATOM 1523 O O . ARG A 1 195 ? 9.187 6.252 -6.718 1.00 70.31 195 ARG A O 1
ATOM 1530 N N . GLY A 1 196 ? 7.596 6.066 -5.156 1.00 78.69 196 GLY A N 1
ATOM 1531 C CA . GLY A 1 196 ? 6.740 5.142 -5.909 1.00 78.69 196 GLY A CA 1
ATOM 1532 C C . GLY A 1 196 ? 6.889 3.688 -5.460 1.00 78.69 196 GLY A C 1
ATOM 1533 O O . GLY A 1 196 ? 6.958 3.431 -4.259 1.00 78.69 196 GLY A O 1
ATOM 1534 N N . ILE A 1 197 ? 6.878 2.736 -6.392 1.00 84.00 197 ILE A N 1
ATOM 1535 C CA . ILE A 1 197 ? 6.914 1.296 -6.106 1.00 84.00 197 ILE A CA 1
ATOM 1536 C C . ILE A 1 197 ? 8.331 0.771 -6.258 1.00 84.00 197 ILE A C 1
ATOM 1538 O O . ILE A 1 197 ? 8.946 0.938 -7.306 1.00 84.00 197 ILE A O 1
ATOM 1542 N N . GLN A 1 198 ? 8.802 0.065 -5.239 1.00 85.12 198 GLN A N 1
ATOM 1543 C CA . GLN A 1 198 ? 10.060 -0.652 -5.240 1.00 85.12 198 GLN A CA 1
ATOM 1544 C C . GLN A 1 198 ? 9.843 -2.116 -4.903 1.00 85.12 198 GLN A C 1
ATOM 1546 O O . GLN A 1 198 ? 9.214 -2.461 -3.902 1.00 85.12 198 GLN A O 1
ATOM 1551 N N . GLN A 1 199 ? 10.401 -2.988 -5.726 1.00 85.06 199 GLN A N 1
ATOM 1552 C CA . GLN A 1 199 ? 10.415 -4.411 -5.459 1.00 85.06 199 GLN A CA 1
ATOM 1553 C C . GLN A 1 199 ? 11.854 -4.924 -5.552 1.00 85.06 199 GLN A C 1
ATOM 1555 O O . GLN A 1 199 ? 12.558 -4.615 -6.508 1.00 85.06 199 GLN A O 1
ATOM 1560 N N . PHE A 1 200 ? 12.283 -5.670 -4.532 1.00 83.50 200 PHE A N 1
ATOM 1561 C CA . PHE A 1 200 ? 13.608 -6.285 -4.442 1.00 83.50 200 PHE A CA 1
ATOM 1562 C C . PHE A 1 200 ? 13.452 -7.742 -4.036 1.00 83.50 200 PHE A C 1
ATOM 1564 O O . PHE A 1 200 ? 13.468 -8.081 -2.853 1.00 83.50 200 PHE A O 1
ATOM 1571 N N . SER A 1 201 ? 13.279 -8.631 -5.004 1.00 76.75 201 SER A N 1
ATOM 1572 C CA . SER A 1 201 ? 13.327 -10.060 -4.698 1.00 76.75 201 SER A CA 1
ATOM 1573 C C . SER A 1 201 ? 13.549 -10.894 -5.937 1.00 76.75 201 SER A C 1
ATOM 1575 O O . SER A 1 201 ? 12.964 -10.620 -6.982 1.00 76.75 201 SER A O 1
ATOM 1577 N N . SER A 1 202 ? 14.295 -11.980 -5.788 1.00 75.00 202 SER A N 1
ATOM 1578 C CA . SER A 1 202 ? 14.398 -13.022 -6.801 1.00 75.00 202 SER A CA 1
ATOM 1579 C C . SER A 1 202 ? 13.126 -13.881 -6.847 1.00 75.00 202 SER A C 1
ATOM 1581 O O . SER A 1 202 ? 12.547 -14.219 -5.817 1.00 75.00 202 SER A O 1
ATOM 1583 N N . ASN A 1 203 ? 12.705 -14.276 -8.054 1.00 73.38 203 ASN A N 1
ATOM 1584 C CA . ASN A 1 203 ? 11.641 -15.264 -8.301 1.00 73.38 203 ASN A CA 1
ATOM 1585 C C . ASN A 1 203 ? 10.228 -14.889 -7.808 1.00 73.38 203 ASN A C 1
ATOM 1587 O O . ASN A 1 203 ? 9.409 -15.782 -7.585 1.00 73.38 203 ASN A O 1
ATOM 1591 N N . LYS A 1 204 ? 9.909 -13.604 -7.618 1.00 82.94 204 LYS A N 1
ATOM 1592 C CA . LYS A 1 204 ? 8.544 -13.189 -7.245 1.00 82.94 204 LYS A CA 1
ATOM 1593 C C . LYS A 1 204 ? 7.780 -12.634 -8.431 1.00 82.94 204 LYS A C 1
ATOM 1595 O O . LYS A 1 204 ? 8.366 -12.252 -9.445 1.00 82.94 204 LYS A O 1
ATOM 1600 N N . VAL A 1 205 ? 6.462 -12.621 -8.298 1.00 83.38 205 VAL A N 1
ATOM 1601 C CA . VAL A 1 205 ? 5.561 -12.077 -9.307 1.00 83.38 205 VAL A CA 1
ATOM 1602 C C . VAL A 1 205 ? 5.199 -10.645 -8.937 1.00 83.38 205 VAL A C 1
ATOM 1604 O O . VAL A 1 205 ? 4.885 -10.360 -7.777 1.00 83.38 205 VAL A O 1
ATOM 1607 N N . VAL A 1 206 ? 5.256 -9.756 -9.928 1.00 85.50 206 VAL A N 1
ATOM 1608 C CA . VAL A 1 206 ? 4.869 -8.351 -9.784 1.00 85.50 206 VAL A CA 1
ATOM 1609 C C . VAL A 1 206 ? 3.787 -8.024 -10.804 1.00 85.50 206 VAL A C 1
ATOM 1611 O O . VAL A 1 206 ? 4.008 -8.159 -12.006 1.00 85.50 206 VAL A O 1
ATOM 1614 N N . PHE A 1 207 ? 2.635 -7.570 -10.320 1.00 88.19 207 PHE A N 1
ATOM 1615 C CA . PHE A 1 207 ? 1.555 -7.024 -11.135 1.00 88.19 207 PHE A CA 1
ATOM 1616 C C . PHE A 1 207 ? 1.297 -5.579 -10.725 1.00 88.19 207 PHE A C 1
ATOM 1618 O O . PHE A 1 207 ? 0.967 -5.317 -9.570 1.00 88.19 207 PHE A O 1
ATOM 1625 N N . ILE A 1 208 ? 1.438 -4.646 -11.663 1.00 84.75 208 ILE A N 1
ATOM 1626 C CA . ILE A 1 208 ? 1.150 -3.222 -11.456 1.00 84.75 208 ILE A CA 1
ATOM 1627 C C . ILE A 1 208 ? 0.213 -2.783 -12.577 1.00 84.75 208 ILE A C 1
ATOM 1629 O O . ILE A 1 208 ? 0.645 -2.607 -13.718 1.00 84.75 208 ILE A O 1
ATOM 1633 N N . ILE A 1 209 ? -1.079 -2.667 -12.271 1.00 85.19 209 ILE A N 1
ATOM 1634 C CA . ILE A 1 209 ? -2.126 -2.484 -13.279 1.00 85.19 209 ILE A CA 1
ATOM 1635 C C . ILE A 1 209 ? -3.030 -1.288 -12.965 1.00 85.19 209 ILE A C 1
ATOM 1637 O O . ILE A 1 209 ? -3.524 -1.160 -11.847 1.00 85.19 209 ILE A O 1
ATOM 1641 N N . SER A 1 210 ? -3.311 -0.456 -13.970 1.00 87.56 210 SER A N 1
ATOM 1642 C CA . SER A 1 210 ? -4.323 0.611 -13.882 1.00 87.56 210 SER A CA 1
ATOM 1643 C C . SER A 1 210 ? -4.041 1.656 -12.799 1.00 87.56 210 SER A C 1
ATOM 1645 O O . SER A 1 210 ? -4.957 2.144 -12.145 1.00 87.56 210 SER A O 1
ATOM 1647 N N . ASN A 1 211 ? -2.772 2.003 -12.584 1.00 85.12 211 ASN A N 1
ATOM 1648 C CA . ASN A 1 211 ? -2.379 2.974 -11.564 1.00 85.12 211 ASN A CA 1
ATOM 1649 C C . ASN A 1 211 ? -2.077 4.352 -12.163 1.00 85.12 211 ASN A C 1
ATOM 1651 O O . ASN A 1 211 ? -1.631 4.471 -13.306 1.00 85.12 211 ASN A O 1
ATOM 1655 N N . TYR A 1 212 ? -2.267 5.393 -11.356 1.00 84.88 212 TYR A N 1
ATOM 1656 C CA . TYR A 1 212 ? -1.881 6.765 -11.676 1.00 84.88 212 TYR A CA 1
ATOM 1657 C C . TYR A 1 212 ? -0.745 7.205 -10.752 1.00 84.88 212 TYR A C 1
ATOM 1659 O O . TYR A 1 212 ? -0.915 7.253 -9.534 1.00 84.88 212 TYR A O 1
ATOM 1667 N N . PHE A 1 213 ? 0.408 7.531 -11.324 1.00 83.25 213 PHE A N 1
ATOM 1668 C CA . PHE A 1 213 ? 1.574 8.042 -10.616 1.00 83.25 213 PHE A CA 1
ATOM 1669 C C . PHE A 1 213 ? 1.790 9.503 -11.003 1.00 83.25 213 PHE A C 1
ATOM 1671 O O . PHE A 1 213 ? 2.038 9.799 -12.165 1.00 83.25 213 PHE A O 1
ATOM 1678 N N . ASP A 1 214 ? 1.735 10.402 -10.031 1.00 83.06 214 ASP A N 1
ATOM 1679 C CA . ASP A 1 214 ? 2.062 11.822 -10.155 1.00 83.06 214 ASP A CA 1
ATOM 1680 C C . ASP A 1 214 ? 3.154 12.140 -9.136 1.00 83.06 214 ASP A C 1
ATOM 1682 O O . ASP A 1 214 ? 2.898 12.445 -7.968 1.00 83.06 214 ASP A O 1
ATOM 1686 N N . ILE A 1 215 ? 4.397 11.914 -9.550 1.00 73.88 215 ILE A N 1
ATOM 1687 C CA . ILE A 1 215 ? 5.560 11.935 -8.664 1.00 73.88 215 ILE A CA 1
ATOM 1688 C C . ILE A 1 215 ? 6.429 13.116 -9.068 1.00 73.88 215 ILE A C 1
ATOM 1690 O O . ILE A 1 215 ? 7.280 12.973 -9.938 1.00 73.88 215 ILE A O 1
ATOM 1694 N N . ASP A 1 216 ? 6.230 14.260 -8.416 1.00 71.50 216 ASP A N 1
ATOM 1695 C CA . ASP A 1 216 ? 7.069 15.440 -8.618 1.00 71.50 216 ASP A CA 1
ATOM 1696 C C . ASP A 1 216 ? 8.328 15.348 -7.745 1.00 71.50 216 ASP A C 1
ATOM 1698 O O . ASP A 1 216 ? 8.264 15.517 -6.524 1.00 71.50 216 ASP A O 1
ATOM 1702 N N . SER A 1 217 ? 9.469 15.032 -8.353 1.00 66.12 217 SER A N 1
ATOM 1703 C CA . SER A 1 217 ? 10.779 15.037 -7.696 1.00 66.12 217 SER A CA 1
ATOM 1704 C C . SER A 1 217 ? 11.705 15.996 -8.418 1.00 66.12 217 SER A C 1
ATOM 1706 O O . SER A 1 217 ? 11.735 15.987 -9.641 1.00 66.12 217 SER A O 1
ATOM 1708 N N . TYR A 1 218 ? 12.496 16.764 -7.664 1.00 65.56 218 TYR A N 1
ATOM 1709 C CA . TYR A 1 218 ? 13.543 17.660 -8.176 1.00 65.56 218 TYR A CA 1
ATOM 1710 C C . TYR A 1 218 ? 14.952 17.049 -8.108 1.00 65.56 218 TYR A C 1
ATOM 1712 O O . TYR A 1 218 ? 15.948 17.747 -8.307 1.00 65.56 218 TYR A O 1
ATOM 1720 N N . SER A 1 219 ? 15.078 15.750 -7.806 1.00 61.66 219 SER A N 1
ATOM 1721 C CA . SER A 1 219 ? 16.398 15.140 -7.634 1.00 61.66 219 SER A CA 1
ATOM 1722 C C . SER A 1 219 ? 17.195 15.108 -8.946 1.00 61.66 219 SER A C 1
ATOM 1724 O O . SER A 1 219 ? 16.662 14.925 -10.039 1.00 61.66 219 SER A O 1
ATOM 1726 N N . THR A 1 220 ? 18.512 15.266 -8.846 1.00 58.44 220 THR A N 1
ATOM 1727 C CA . THR A 1 220 ? 19.479 15.077 -9.940 1.00 58.44 220 THR A CA 1
ATOM 1728 C C . THR A 1 220 ? 20.225 13.738 -9.862 1.00 58.44 220 THR A C 1
ATOM 1730 O O . THR A 1 220 ? 21.040 13.457 -10.739 1.00 58.44 220 THR A O 1
ATOM 1733 N N . TYR A 1 221 ? 19.957 12.908 -8.841 1.00 55.66 221 TYR A N 1
ATOM 1734 C CA . TYR A 1 221 ? 20.780 11.730 -8.516 1.00 55.66 221 TYR A CA 1
ATOM 1735 C C . TYR A 1 221 ? 19.998 10.453 -8.155 1.00 55.66 221 TYR A C 1
ATOM 1737 O O . TYR A 1 221 ? 20.618 9.422 -7.895 1.00 55.66 221 TYR A O 1
ATOM 1745 N N . ALA A 1 222 ? 18.665 10.477 -8.099 1.00 54.16 222 ALA A N 1
ATOM 1746 C CA . ALA A 1 222 ? 17.904 9.355 -7.554 1.00 54.16 222 ALA A CA 1
ATOM 1747 C C . ALA A 1 222 ? 17.569 8.288 -8.612 1.00 54.16 222 ALA A C 1
ATOM 1749 O O . ALA A 1 222 ? 16.636 8.418 -9.398 1.00 54.16 222 ALA A O 1
ATOM 1750 N N . SER A 1 223 ? 18.292 7.167 -8.585 1.00 60.38 223 SER A N 1
ATOM 1751 C CA . SER A 1 223 ? 17.798 5.907 -9.148 1.00 60.38 223 SER A CA 1
ATOM 1752 C C . SER A 1 223 ? 16.595 5.419 -8.328 1.00 60.38 223 SER A C 1
ATOM 1754 O O . SER A 1 223 ? 16.755 5.215 -7.122 1.00 60.38 223 SER A O 1
ATOM 1756 N N . GLY A 1 224 ? 15.439 5.178 -8.955 1.00 62.72 224 GLY A N 1
ATOM 1757 C CA . GLY A 1 224 ? 14.301 4.485 -8.331 1.00 62.72 224 GLY A CA 1
ATOM 1758 C C . GLY A 1 224 ? 13.056 5.327 -8.031 1.00 62.72 224 GLY A C 1
ATOM 1759 O O . GLY A 1 224 ? 12.335 5.007 -7.087 1.00 62.72 224 GLY A O 1
ATOM 1760 N N . GLU A 1 225 ? 12.804 6.387 -8.799 1.00 70.19 225 GLU A N 1
ATOM 1761 C CA . GLU A 1 225 ? 11.503 7.066 -8.817 1.00 70.19 225 GLU A CA 1
ATOM 1762 C C . GLU A 1 225 ? 10.514 6.330 -9.751 1.00 70.19 225 GLU A C 1
ATOM 1764 O O . GLU A 1 225 ? 10.911 5.625 -10.682 1.00 70.19 225 GLU A O 1
ATOM 1769 N N . GLY A 1 226 ? 9.210 6.450 -9.486 1.00 76.75 226 GLY A N 1
ATOM 1770 C CA . GLY A 1 226 ? 8.165 5.766 -10.250 1.00 76.75 226 GLY A CA 1
ATOM 1771 C C . GLY A 1 226 ? 8.043 4.286 -9.909 1.00 76.75 226 GLY A C 1
ATOM 1772 O O . GLY A 1 226 ? 7.615 3.921 -8.817 1.00 76.75 226 GLY A O 1
ATOM 1773 N N . ILE A 1 227 ? 8.360 3.427 -10.874 1.00 80.81 227 ILE A N 1
ATOM 1774 C CA . ILE A 1 227 ? 8.356 1.973 -10.700 1.00 80.81 227 ILE A CA 1
ATOM 1775 C C . ILE A 1 227 ? 9.796 1.483 -10.824 1.00 80.81 227 ILE A C 1
ATOM 1777 O O . ILE A 1 227 ? 10.425 1.605 -11.879 1.00 80.81 227 ILE A O 1
ATOM 1781 N N . TYR A 1 228 ? 10.291 0.917 -9.731 1.00 83.31 228 TYR A N 1
ATOM 1782 C CA . TYR A 1 228 ? 11.584 0.272 -9.618 1.00 83.31 228 TYR A CA 1
ATOM 1783 C C . TYR A 1 228 ? 11.392 -1.205 -9.283 1.00 83.31 228 TYR A C 1
ATOM 1785 O O . TYR A 1 228 ? 10.885 -1.563 -8.222 1.00 83.31 228 TYR A O 1
ATOM 1793 N N . ILE A 1 229 ? 11.790 -2.081 -10.195 1.00 81.38 229 ILE A N 1
ATOM 1794 C CA . ILE A 1 229 ? 11.703 -3.530 -9.997 1.00 81.38 229 ILE A CA 1
ATOM 1795 C C . ILE A 1 229 ? 13.104 -4.085 -10.171 1.00 81.38 229 ILE A C 1
ATOM 1797 O O . ILE A 1 229 ? 13.638 -4.019 -11.278 1.00 81.38 229 ILE A O 1
ATOM 1801 N N . ASP A 1 230 ? 13.650 -4.625 -9.084 1.00 81.38 230 ASP A N 1
ATOM 1802 C CA . ASP A 1 230 ? 14.881 -5.405 -9.019 1.00 81.38 230 ASP A CA 1
ATOM 1803 C C . ASP A 1 230 ? 14.536 -6.875 -8.759 1.00 81.38 230 ASP A C 1
ATOM 1805 O O . ASP A 1 230 ? 14.448 -7.357 -7.622 1.00 81.38 230 ASP A O 1
ATOM 1809 N N . ASN A 1 231 ? 14.251 -7.584 -9.852 1.00 74.50 231 ASN A N 1
ATOM 1810 C CA . ASN A 1 231 ? 13.737 -8.946 -9.800 1.00 74.50 231 ASN A CA 1
ATOM 1811 C C . ASN A 1 231 ? 14.479 -9.857 -10.758 1.00 74.50 231 ASN A C 1
ATOM 1813 O O . ASN A 1 231 ? 14.078 -9.996 -11.908 1.00 74.50 231 ASN A O 1
ATOM 1817 N N . ASN A 1 232 ? 15.534 -10.521 -10.296 1.00 69.88 232 ASN A N 1
ATOM 1818 C CA . ASN A 1 232 ? 16.413 -11.269 -11.194 1.00 69.88 232 ASN A CA 1
ATOM 1819 C C . ASN A 1 232 ? 15.721 -12.408 -11.972 1.00 69.88 232 ASN A C 1
ATOM 1821 O O . ASN A 1 232 ? 16.159 -12.715 -13.060 1.00 69.88 232 ASN A O 1
ATOM 1825 N N . ASN A 1 233 ? 14.596 -12.973 -11.526 1.00 76.19 233 ASN A N 1
ATOM 1826 C CA . ASN A 1 233 ? 13.999 -14.152 -12.189 1.00 76.19 233 ASN A CA 1
ATOM 1827 C C . ASN A 1 233 ? 12.459 -14.159 -12.184 1.00 76.19 233 ASN A C 1
ATOM 1829 O O . ASN A 1 233 ? 11.817 -15.202 -12.307 1.00 76.19 233 ASN A O 1
ATOM 1833 N N . GLY A 1 234 ? 11.841 -13.007 -11.949 1.00 75.69 234 GLY A N 1
ATOM 1834 C CA . GLY A 1 234 ? 10.393 -12.903 -11.833 1.00 75.69 234 GLY A CA 1
ATOM 1835 C C . GLY A 1 234 ? 9.663 -12.814 -13.163 1.00 75.69 234 GLY A C 1
ATOM 1836 O O . GLY A 1 234 ? 10.243 -12.566 -14.221 1.00 75.69 234 GLY A O 1
ATOM 1837 N N . LYS A 1 235 ? 8.343 -12.963 -13.079 1.00 79.19 235 LYS A N 1
ATOM 1838 C CA . LYS A 1 235 ? 7.414 -12.562 -14.138 1.00 79.19 235 LYS A CA 1
ATOM 1839 C C . LYS A 1 235 ? 6.786 -11.248 -13.707 1.00 79.19 235 LYS A C 1
ATOM 1841 O O . LYS A 1 235 ? 6.156 -11.195 -12.651 1.00 79.19 235 LYS A O 1
ATOM 1846 N N . ASN A 1 236 ? 6.986 -10.204 -14.500 1.00 81.00 236 ASN A N 1
ATOM 1847 C CA . ASN A 1 236 ? 6.522 -8.868 -14.160 1.00 81.00 236 ASN A CA 1
ATOM 1848 C C . ASN A 1 236 ? 5.565 -8.373 -15.247 1.00 81.00 236 ASN A C 1
ATOM 1850 O O . ASN A 1 236 ? 5.898 -8.389 -16.435 1.00 81.00 236 ASN A O 1
ATOM 1854 N N . ILE A 1 237 ? 4.380 -7.933 -14.834 1.00 82.12 237 ILE A N 1
ATOM 1855 C CA . ILE A 1 237 ? 3.372 -7.338 -15.709 1.00 82.12 237 ILE A CA 1
ATOM 1856 C C . ILE A 1 237 ? 3.093 -5.924 -15.212 1.00 82.12 237 ILE A C 1
ATOM 1858 O O . ILE A 1 237 ? 2.698 -5.720 -14.062 1.00 82.12 237 ILE A O 1
ATOM 1862 N N . ILE A 1 238 ? 3.304 -4.953 -16.096 1.00 82.19 238 ILE A N 1
ATOM 1863 C CA . ILE A 1 238 ? 3.044 -3.537 -15.849 1.00 82.19 238 ILE A CA 1
ATOM 1864 C C . ILE A 1 238 ? 2.128 -3.048 -16.966 1.00 82.19 238 ILE A C 1
ATOM 1866 O O . ILE A 1 238 ? 2.566 -2.915 -18.110 1.00 82.19 238 ILE A O 1
ATOM 1870 N N . CYS A 1 239 ? 0.856 -2.790 -16.679 1.00 78.25 239 CYS A N 1
ATOM 1871 C CA . CYS A 1 239 ? -0.062 -2.357 -17.728 1.00 78.25 239 CYS A CA 1
ATOM 1872 C C . CYS A 1 239 ? -1.083 -1.304 -17.318 1.00 78.25 239 CYS A C 1
ATOM 1874 O O . CYS A 1 239 ? -1.432 -1.172 -16.148 1.00 78.25 239 CYS A O 1
ATOM 1876 N N . ASN A 1 240 ? -1.580 -0.557 -18.304 1.00 81.69 240 ASN A N 1
ATOM 1877 C CA . ASN A 1 240 ? -2.608 0.469 -18.121 1.00 81.69 240 ASN A CA 1
ATOM 1878 C C . ASN A 1 240 ? -2.237 1.556 -17.098 1.00 81.69 240 ASN A C 1
ATOM 1880 O O . ASN A 1 240 ? -3.120 2.144 -16.479 1.00 81.69 240 ASN A O 1
ATOM 1884 N N . ASN A 1 241 ? -0.949 1.816 -16.865 1.00 79.25 241 ASN A N 1
ATOM 1885 C CA . ASN A 1 241 ? -0.525 2.829 -15.905 1.00 79.25 241 ASN A CA 1
ATOM 1886 C C . ASN A 1 241 ? -0.288 4.174 -16.590 1.00 79.25 241 ASN A C 1
ATOM 1888 O O . ASN A 1 241 ? 0.231 4.247 -17.705 1.00 79.25 241 ASN A O 1
ATOM 1892 N N . ILE A 1 242 ? -0.604 5.249 -15.877 1.00 78.19 242 ILE A N 1
ATOM 1893 C CA . ILE A 1 242 ? -0.246 6.613 -16.254 1.00 78.19 242 ILE A CA 1
ATOM 1894 C C . ILE A 1 242 ? 0.824 7.081 -15.275 1.00 78.19 242 ILE A C 1
ATOM 1896 O O . ILE A 1 242 ? 0.589 7.111 -14.071 1.00 78.19 242 ILE A O 1
ATOM 1900 N N . VAL A 1 243 ? 1.995 7.447 -15.785 1.00 78.50 243 VAL A N 1
ATOM 1901 C CA . VAL A 1 243 ? 3.108 7.979 -14.992 1.00 78.50 243 VAL A CA 1
ATOM 1902 C C . VAL A 1 243 ? 3.406 9.393 -15.472 1.00 78.50 243 VAL A C 1
ATOM 1904 O O . VAL A 1 243 ? 3.986 9.582 -16.540 1.00 78.50 243 VAL A O 1
ATOM 1907 N N . GLY A 1 244 ? 2.970 10.385 -14.700 1.00 66.25 244 GLY A N 1
ATOM 1908 C CA . GLY A 1 244 ? 3.110 11.811 -14.974 1.00 66.25 244 GLY A CA 1
ATOM 1909 C C . GLY A 1 244 ? 4.154 12.511 -14.097 1.00 66.25 244 GLY A C 1
ATOM 1910 O O . GLY A 1 244 ? 4.458 12.068 -12.989 1.00 66.25 244 GLY A O 1
ATOM 1911 N N . ARG A 1 245 ? 4.684 13.625 -14.631 1.00 62.22 245 ARG A N 1
ATOM 1912 C CA . ARG A 1 245 ? 5.548 14.624 -13.960 1.00 62.22 245 ARG A CA 1
ATOM 1913 C C . ARG A 1 245 ? 6.768 14.068 -13.230 1.00 62.22 245 ARG A C 1
ATOM 1915 O O . ARG A 1 245 ? 7.180 14.607 -12.216 1.00 62.22 245 ARG A O 1
ATOM 1922 N N . ASN A 1 246 ? 7.382 13.028 -13.778 1.00 55.34 246 ASN A N 1
ATOM 1923 C CA . ASN A 1 246 ? 8.464 12.334 -13.096 1.00 55.34 246 ASN A CA 1
ATOM 1924 C C . ASN A 1 246 ? 9.831 12.657 -13.732 1.00 55.34 246 ASN A C 1
ATOM 1926 O O . ASN A 1 246 ? 10.013 12.466 -14.943 1.00 55.34 246 ASN A O 1
ATOM 1930 N N . LEU A 1 247 ? 10.791 13.141 -12.927 1.00 52.56 247 LEU A N 1
ATOM 1931 C CA . LEU A 1 247 ? 12.174 13.378 -13.365 1.00 52.56 247 LEU A CA 1
ATOM 1932 C C . LEU A 1 247 ? 12.970 12.075 -13.512 1.00 52.56 247 LEU A C 1
ATOM 1934 O O . LEU A 1 247 ? 14.045 12.140 -14.083 1.00 52.56 247 LEU A O 1
ATOM 1938 N N . TYR A 1 248 ? 12.503 10.908 -13.062 1.00 55.06 248 TYR A N 1
ATOM 1939 C CA . TYR A 1 248 ? 13.120 9.608 -13.376 1.00 55.06 248 TYR A CA 1
ATOM 1940 C C . TYR A 1 248 ? 12.034 8.530 -13.456 1.00 55.06 248 TYR A C 1
ATOM 1942 O O . TYR A 1 248 ? 11.869 7.702 -12.572 1.00 55.06 248 TYR A O 1
ATOM 1950 N N . SER A 1 249 ? 11.251 8.577 -14.529 1.00 51.91 249 SER A N 1
ATOM 1951 C CA . SER A 1 249 ? 9.954 7.908 -14.705 1.00 51.91 249 SER A CA 1
ATOM 1952 C C . SER A 1 249 ? 9.854 6.438 -14.316 1.00 51.91 249 SER A C 1
ATOM 1954 O O . SER A 1 249 ? 8.857 6.064 -13.707 1.00 51.91 249 SER A O 1
ATOM 1956 N N . THR A 1 250 ? 10.823 5.600 -14.670 1.00 58.84 250 THR A N 1
ATOM 1957 C CA . THR A 1 250 ? 10.899 4.193 -14.249 1.00 58.84 250 THR A CA 1
ATOM 1958 C C . THR A 1 250 ? 12.319 3.690 -14.470 1.00 58.84 250 THR A C 1
ATOM 1960 O O . THR A 1 250 ? 12.969 4.041 -15.459 1.00 58.84 250 THR A O 1
ATOM 1963 N N . SER A 1 251 ? 12.820 2.853 -13.563 1.00 57.59 251 SER A N 1
ATOM 1964 C CA . SER A 1 251 ? 14.066 2.125 -13.803 1.00 57.59 251 SER A CA 1
ATOM 1965 C C . SER A 1 251 ? 13.883 0.662 -13.436 1.00 57.59 251 SER A C 1
ATOM 1967 O O . SER A 1 251 ? 13.608 0.316 -12.293 1.00 57.59 251 SER A O 1
ATOM 1969 N N . THR A 1 252 ? 13.982 -0.207 -14.437 1.00 59.19 252 THR A N 1
ATOM 1970 C CA . THR A 1 252 ? 13.826 -1.654 -14.255 1.00 59.19 252 THR A CA 1
ATOM 1971 C C . THR A 1 252 ? 15.192 -2.319 -14.368 1.00 59.19 252 THR A C 1
ATOM 1973 O O . THR A 1 252 ? 15.921 -2.138 -15.349 1.00 59.19 252 THR A O 1
ATOM 1976 N N . PHE A 1 253 ? 15.560 -3.072 -13.333 1.00 57.31 253 PHE A N 1
ATOM 1977 C CA . PHE A 1 253 ? 16.812 -3.811 -13.251 1.00 57.31 253 PHE A CA 1
ATOM 1978 C C . PHE A 1 253 ? 16.471 -5.284 -13.044 1.00 57.31 253 PHE A C 1
ATOM 1980 O O . PHE A 1 253 ? 15.762 -5.661 -12.126 1.00 57.31 253 PHE A O 1
ATOM 1987 N N . SER A 1 254 ? 16.942 -6.158 -13.915 1.00 55.66 254 SER A N 1
ATOM 1988 C CA . SER A 1 254 ? 16.782 -7.591 -13.715 1.00 55.66 254 SER A CA 1
ATOM 1989 C C . SER A 1 254 ? 17.674 -8.367 -14.658 1.00 55.66 254 SER A C 1
ATOM 1991 O O . SER A 1 254 ? 17.700 -8.144 -15.871 1.00 55.66 254 SER A O 1
ATOM 1993 N N . ARG A 1 255 ? 18.383 -9.335 -14.099 1.00 57.00 255 ARG A N 1
ATOM 1994 C CA . ARG A 1 255 ? 19.133 -10.319 -14.867 1.00 57.00 255 ARG A CA 1
ATOM 1995 C C . ARG A 1 255 ? 18.329 -11.611 -14.973 1.00 57.00 255 ARG A C 1
ATOM 1997 O O . ARG A 1 255 ? 18.564 -12.492 -14.161 1.00 57.00 255 ARG A O 1
ATOM 2004 N N . GLY A 1 256 ? 17.454 -11.733 -15.976 1.00 53.09 256 GLY A N 1
ATOM 2005 C CA . GLY A 1 256 ? 16.732 -12.986 -16.260 1.00 53.09 256 GLY A CA 1
ATOM 2006 C C . GLY A 1 256 ? 15.203 -12.949 -16.135 1.00 53.09 256 GLY A C 1
ATOM 2007 O O . GLY A 1 256 ? 14.565 -13.973 -16.373 1.00 53.09 256 GLY A O 1
ATOM 2008 N N . ALA A 1 257 ? 14.587 -11.806 -15.815 1.00 65.06 257 ALA A N 1
ATOM 2009 C CA . ALA A 1 257 ? 13.128 -11.681 -15.828 1.00 65.06 257 ALA A CA 1
ATOM 2010 C C . ALA A 1 257 ? 12.548 -11.386 -17.216 1.00 65.06 257 ALA A C 1
ATOM 2012 O O . ALA A 1 257 ? 13.217 -10.862 -18.109 1.00 65.06 257 ALA A O 1
ATOM 2013 N N . TYR A 1 258 ? 11.253 -11.680 -17.337 1.00 67.81 258 TYR A N 1
ATOM 2014 C CA . TYR A 1 258 ? 10.407 -11.266 -18.450 1.00 67.81 258 TYR A CA 1
ATOM 2015 C C . TYR A 1 258 ? 9.497 -10.129 -17.992 1.00 67.81 258 TYR A C 1
ATOM 2017 O O . TYR A 1 258 ? 8.797 -10.256 -16.980 1.00 67.81 258 TYR A O 1
ATOM 2025 N N . TYR A 1 259 ? 9.495 -9.040 -18.759 1.00 74.38 259 TYR A N 1
ATOM 2026 C CA . TYR A 1 259 ? 8.621 -7.894 -18.535 1.00 74.38 259 TYR A CA 1
ATOM 2027 C C . TYR A 1 259 ? 7.646 -7.750 -19.693 1.00 74.38 259 TYR A C 1
ATOM 2029 O O . TYR A 1 259 ? 8.063 -7.557 -20.837 1.00 74.38 259 TYR A O 1
ATOM 2037 N N . LEU A 1 260 ? 6.354 -7.792 -19.380 1.00 74.75 260 LEU A N 1
ATOM 2038 C CA . LEU A 1 260 ? 5.310 -7.323 -20.282 1.00 74.75 260 LEU A CA 1
ATOM 2039 C C . LEU A 1 260 ? 4.870 -5.933 -19.829 1.00 7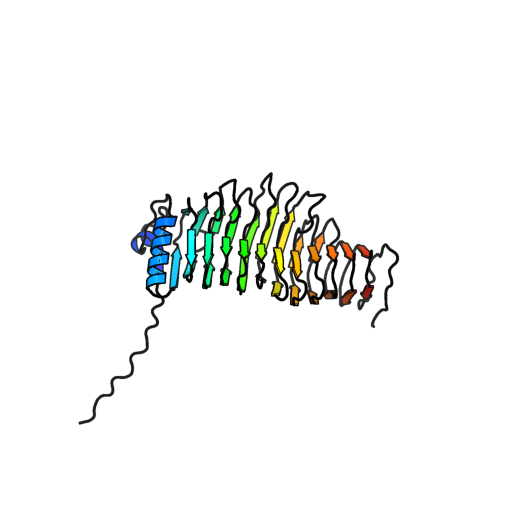4.75 260 LEU A C 1
ATOM 2041 O O . LEU A 1 260 ? 4.313 -5.777 -18.740 1.00 74.75 260 LEU A O 1
ATOM 2045 N N . ILE A 1 261 ? 5.131 -4.938 -20.673 1.00 77.19 261 ILE A N 1
ATOM 2046 C CA . ILE A 1 261 ? 4.769 -3.542 -20.449 1.00 77.19 261 ILE A CA 1
ATOM 2047 C C . ILE A 1 261 ? 3.758 -3.153 -21.527 1.00 77.19 261 ILE A C 1
ATOM 2049 O O . ILE A 1 261 ? 4.113 -3.039 -22.700 1.00 77.19 261 ILE A O 1
ATOM 2053 N N . SER A 1 262 ? 2.493 -2.976 -21.152 1.00 71.50 262 SER A N 1
ATOM 2054 C CA . SER A 1 262 ? 1.406 -2.764 -22.118 1.00 71.50 262 SER A CA 1
ATOM 2055 C C . SER A 1 262 ? 0.542 -1.560 -21.784 1.00 71.50 262 SER A C 1
ATOM 2057 O O . SER A 1 262 ? 0.174 -1.382 -20.626 1.00 71.50 262 SER A O 1
ATOM 2059 N N . ASP A 1 263 ? 0.179 -0.771 -22.793 1.00 76.88 263 ASP A N 1
ATOM 2060 C CA . ASP A 1 263 ? -0.855 0.269 -22.685 1.00 76.88 263 ASP A CA 1
ATOM 2061 C C . ASP A 1 263 ? -0.577 1.309 -21.582 1.00 76.88 263 ASP A C 1
ATOM 2063 O O . ASP A 1 263 ? -1.484 1.824 -20.930 1.00 76.88 263 ASP A O 1
ATOM 2067 N N . ASN A 1 264 ? 0.699 1.607 -21.329 1.00 74.38 264 ASN A N 1
ATOM 2068 C CA . ASN A 1 264 ? 1.087 2.627 -20.364 1.00 74.38 264 ASN A CA 1
ATOM 2069 C C . ASN A 1 264 ? 1.379 3.959 -21.065 1.00 74.38 264 ASN A C 1
ATOM 2071 O O . ASN A 1 264 ? 1.884 4.005 -22.192 1.00 74.38 264 ASN A O 1
ATOM 2075 N N . ILE A 1 265 ? 1.132 5.047 -20.341 1.00 75.25 265 ILE A N 1
ATOM 2076 C CA . ILE A 1 265 ? 1.499 6.405 -20.738 1.00 75.25 265 ILE A CA 1
ATOM 2077 C C . ILE A 1 265 ? 2.567 6.896 -19.766 1.00 75.25 265 ILE A C 1
ATOM 2079 O O . ILE A 1 265 ? 2.292 7.113 -18.587 1.00 75.25 265 ILE A O 1
ATOM 2083 N N . PHE A 1 266 ? 3.784 7.091 -20.264 1.00 75.62 266 PHE A N 1
ATOM 2084 C CA . PHE A 1 266 ? 4.899 7.615 -19.487 1.00 75.62 266 PHE A CA 1
ATOM 2085 C C . PHE A 1 266 ? 5.266 9.015 -19.979 1.00 75.62 266 PHE A C 1
ATOM 2087 O O . PHE A 1 266 ? 5.865 9.183 -21.043 1.00 75.62 266 PHE A O 1
ATOM 2094 N N . ILE A 1 267 ? 4.933 10.019 -19.172 1.00 72.94 267 ILE A N 1
ATOM 2095 C CA . ILE A 1 267 ? 5.263 11.423 -19.412 1.00 72.94 267 ILE A CA 1
ATOM 2096 C C . ILE A 1 267 ? 6.392 11.799 -18.458 1.00 72.94 267 ILE A C 1
ATOM 2098 O O . ILE A 1 267 ? 6.182 12.122 -17.286 1.00 72.94 267 ILE A O 1
ATOM 2102 N N . ALA A 1 268 ? 7.608 11.723 -18.983 1.00 66.44 268 ALA A N 1
ATOM 2103 C CA . ALA A 1 268 ? 8.844 11.928 -18.250 1.00 66.44 268 ALA A CA 1
ATOM 2104 C C . ALA A 1 268 ? 9.666 13.066 -18.858 1.00 66.44 268 ALA A C 1
ATOM 2106 O O . ALA A 1 268 ? 9.829 13.146 -20.077 1.00 66.44 268 ALA A O 1
ATOM 2107 N N . SER A 1 269 ? 10.252 13.905 -18.012 1.00 64.62 269 SER A N 1
ATOM 2108 C CA . SER A 1 269 ? 11.225 14.936 -18.413 1.00 64.62 269 SER A CA 1
ATOM 2109 C C . SER A 1 269 ? 12.656 14.385 -18.550 1.00 64.62 269 SER A C 1
ATOM 2111 O O . SER A 1 269 ? 13.578 15.103 -18.936 1.00 64.62 269 SER A O 1
ATOM 2113 N N . ARG A 1 270 ? 12.850 13.093 -18.268 1.00 67.94 270 ARG A N 1
ATOM 2114 C CA . ARG A 1 270 ? 14.111 12.337 -18.324 1.00 67.94 270 ARG A CA 1
ATOM 2115 C C . ARG A 1 270 ? 13.844 10.910 -18.817 1.00 67.94 270 ARG A C 1
ATOM 2117 O O . ARG A 1 270 ? 12.683 10.504 -18.862 1.00 67.94 270 ARG A O 1
ATOM 2124 N N . PRO A 1 271 ? 14.881 10.147 -19.207 1.00 61.97 271 PRO A N 1
ATOM 2125 C CA . PRO A 1 271 ? 14.648 8.856 -19.827 1.00 61.97 271 PRO A CA 1
ATOM 2126 C C . PRO A 1 271 ? 14.110 7.829 -18.836 1.00 61.97 271 PRO A C 1
ATOM 2128 O O . PRO A 1 271 ? 14.528 7.774 -17.680 1.00 61.97 271 PRO A O 1
ATOM 2131 N N . ILE A 1 272 ? 13.244 6.959 -19.345 1.00 74.12 272 ILE A N 1
ATOM 2132 C CA . ILE A 1 272 ? 12.988 5.641 -18.770 1.00 74.12 272 ILE A CA 1
ATOM 2133 C C . ILE A 1 272 ? 14.244 4.805 -18.977 1.00 74.12 272 ILE A C 1
ATOM 2135 O O . ILE A 1 272 ? 14.715 4.685 -20.110 1.00 74.12 272 ILE A O 1
ATOM 2139 N N . TYR A 1 273 ? 14.772 4.218 -17.907 1.00 72.69 273 TYR A N 1
ATOM 2140 C CA . TYR A 1 273 ? 15.980 3.411 -17.997 1.00 72.69 273 TYR A CA 1
ATOM 2141 C C . TYR A 1 273 ? 15.677 1.918 -17.953 1.00 72.69 273 TYR A C 1
ATOM 2143 O O . TYR A 1 273 ? 14.976 1.423 -17.065 1.00 72.69 273 TYR A O 1
ATOM 2151 N N . ILE A 1 274 ? 16.298 1.193 -18.881 1.00 73.69 274 ILE A N 1
ATOM 2152 C CA . ILE A 1 274 ? 16.237 -0.264 -18.956 1.00 73.69 274 ILE A CA 1
ATOM 2153 C C . ILE A 1 274 ? 17.650 -0.838 -18.860 1.00 73.69 274 ILE A C 1
ATOM 2155 O O . ILE A 1 274 ? 18.502 -0.550 -19.705 1.00 73.69 274 ILE A O 1
ATOM 2159 N N . TYR A 1 275 ? 17.883 -1.658 -17.831 1.00 68.62 275 TYR A N 1
ATOM 2160 C CA . TYR A 1 275 ? 19.197 -2.223 -17.486 1.00 68.62 275 TYR A CA 1
ATOM 2161 C C . TYR A 1 275 ? 19.237 -3.761 -17.534 1.00 68.62 275 TYR A C 1
ATOM 2163 O O . TYR A 1 275 ? 20.051 -4.398 -16.861 1.00 68.62 275 TYR A O 1
ATOM 2171 N N . SER A 1 276 ? 18.322 -4.389 -18.265 1.00 66.19 276 SER A N 1
ATOM 2172 C CA . SER A 1 276 ? 17.879 -5.758 -17.991 1.00 66.19 276 SER A CA 1
ATOM 2173 C C . SER A 1 276 ? 17.620 -6.558 -19.266 1.00 66.19 276 SER A C 1
ATOM 2175 O O . SER A 1 276 ? 17.581 -5.973 -20.336 1.00 66.19 276 SER A O 1
ATOM 2177 N N . SER A 1 277 ? 17.476 -7.887 -19.148 1.00 71.00 277 SER A N 1
ATOM 2178 C CA . SER A 1 277 ? 17.093 -8.831 -20.215 1.00 71.00 277 SER A CA 1
ATOM 2179 C C . SER A 1 277 ? 15.699 -8.526 -20.814 1.00 71.00 277 SER A C 1
ATOM 2181 O O . SER A 1 277 ? 15.310 -7.381 -20.923 1.00 71.00 277 SER A O 1
ATOM 2183 N N . ASN A 1 278 ? 14.959 -9.497 -21.338 1.00 73.31 278 ASN A N 1
ATOM 2184 C CA . ASN A 1 278 ? 13.991 -9.228 -22.402 1.00 73.31 278 ASN A CA 1
ATOM 2185 C C . ASN A 1 278 ? 12.751 -8.364 -22.029 1.00 73.31 278 ASN A C 1
ATOM 2187 O O . ASN A 1 278 ? 11.935 -8.789 -21.208 1.00 73.31 278 ASN A O 1
ATOM 2191 N N . PHE A 1 279 ? 12.553 -7.209 -22.693 1.00 78.56 279 PHE A N 1
ATOM 2192 C CA . PHE A 1 279 ? 11.384 -6.318 -22.517 1.00 78.56 279 PHE A CA 1
ATOM 2193 C C . PHE A 1 279 ? 10.429 -6.343 -23.697 1.00 78.56 279 PHE A C 1
ATOM 2195 O O . PHE A 1 279 ? 10.837 -6.083 -24.823 1.00 78.56 279 PHE A O 1
ATOM 2202 N N . TYR A 1 280 ? 9.141 -6.513 -23.418 1.00 80.69 280 TYR A N 1
ATOM 2203 C CA . TYR A 1 280 ? 8.088 -6.454 -24.424 1.00 80.69 280 TYR A CA 1
ATOM 2204 C C . TYR A 1 280 ? 7.217 -5.227 -24.170 1.00 80.69 280 TYR A C 1
ATOM 2206 O O . TYR A 1 280 ? 6.458 -5.189 -23.202 1.00 80.69 280 TYR A O 1
ATOM 2214 N N . PHE A 1 281 ? 7.342 -4.225 -25.037 1.00 79.56 281 PHE A N 1
ATOM 2215 C CA . PHE A 1 281 ? 6.475 -3.053 -25.069 1.00 79.56 281 PHE A CA 1
ATOM 2216 C C . PHE A 1 281 ? 5.361 -3.272 -26.088 1.00 79.56 281 PHE A C 1
ATOM 2218 O O . PHE A 1 281 ? 5.636 -3.536 -27.256 1.00 79.56 281 PHE A O 1
ATOM 2225 N N . TYR A 1 282 ? 4.112 -3.111 -25.659 1.00 78.62 282 TYR A N 1
ATOM 2226 C CA . TYR A 1 282 ? 2.936 -3.156 -26.524 1.00 78.62 282 TYR A CA 1
ATOM 2227 C C . TYR A 1 282 ? 2.066 -1.909 -26.312 1.00 78.62 282 TYR A C 1
ATOM 2229 O O . TYR A 1 282 ? 1.672 -1.622 -25.188 1.00 78.62 282 TYR A O 1
ATOM 2237 N N . ASN A 1 283 ? 1.798 -1.138 -27.372 1.00 79.50 283 AS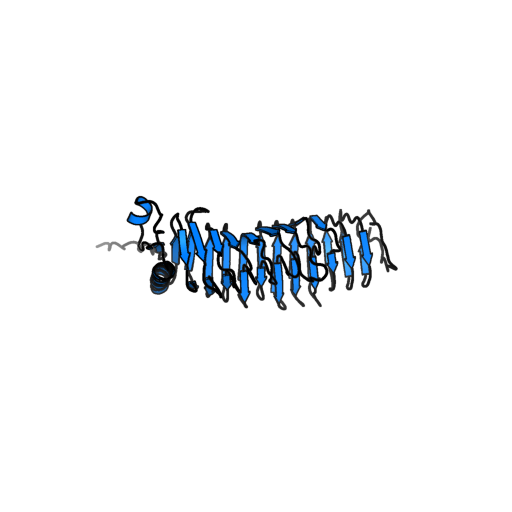N A N 1
ATOM 2238 C CA . ASN A 1 283 ? 0.920 0.049 -27.331 1.00 79.50 283 ASN A CA 1
ATOM 2239 C C . ASN A 1 283 ? 1.253 1.095 -26.238 1.00 79.50 283 ASN A C 1
ATOM 2241 O O . ASN A 1 283 ? 0.358 1.644 -25.602 1.00 79.50 283 ASN A O 1
ATOM 2245 N N . ASN A 1 284 ? 2.534 1.392 -26.001 1.00 75.75 284 ASN A N 1
ATOM 2246 C CA . ASN A 1 284 ? 2.922 2.386 -24.989 1.00 75.75 284 ASN A CA 1
ATOM 2247 C C . ASN A 1 284 ? 3.200 3.766 -25.602 1.00 75.75 284 ASN A C 1
ATOM 2249 O O . ASN A 1 284 ? 3.748 3.868 -26.699 1.00 75.75 284 ASN A O 1
ATOM 2253 N N . VAL A 1 285 ? 2.914 4.829 -24.851 1.00 77.31 285 VAL A N 1
ATOM 2254 C CA . VAL A 1 285 ? 3.333 6.200 -25.187 1.00 77.31 285 VAL A CA 1
ATOM 2255 C C . VAL A 1 285 ? 4.468 6.603 -24.252 1.00 77.31 285 VAL A C 1
ATOM 2257 O O . VAL A 1 285 ? 4.270 6.692 -23.041 1.00 77.31 285 VAL A O 1
ATOM 2260 N N . LEU A 1 286 ? 5.662 6.817 -24.808 1.00 75.88 286 LEU A N 1
ATOM 2261 C CA . LEU A 1 286 ? 6.891 7.120 -24.075 1.00 75.88 286 LEU A CA 1
ATOM 2262 C C . LEU A 1 286 ? 7.423 8.494 -24.502 1.00 75.88 286 LEU A C 1
ATOM 2264 O O . LEU A 1 286 ? 7.679 8.712 -25.679 1.00 75.88 286 LEU A O 1
ATOM 2268 N N . SER A 1 287 ? 7.664 9.415 -23.572 1.00 77.25 287 SER A N 1
ATOM 2269 C CA . SER A 1 287 ? 8.330 10.679 -23.929 1.00 77.25 287 SER A CA 1
ATOM 2270 C C . SER A 1 287 ? 9.832 10.501 -24.193 1.00 77.25 287 SER A C 1
ATOM 2272 O O . SER A 1 287 ? 10.412 11.170 -25.042 1.00 77.25 287 SER A O 1
ATOM 2274 N N . TYR A 1 288 ? 10.494 9.609 -23.455 1.00 75.62 288 TYR A N 1
ATOM 2275 C CA . TYR A 1 288 ? 11.927 9.369 -23.597 1.00 75.62 288 TYR A CA 1
ATOM 2276 C C . TYR A 1 288 ? 12.297 7.982 -23.060 1.00 75.62 288 TYR A C 1
ATOM 2278 O O . TYR A 1 288 ? 12.105 7.694 -21.878 1.00 75.62 288 TYR A O 1
ATOM 2286 N N . LEU A 1 289 ? 12.871 7.130 -23.915 1.00 79.81 289 LEU A N 1
ATOM 2287 C CA . LEU A 1 289 ? 13.410 5.819 -23.541 1.00 79.81 289 LEU A CA 1
ATOM 2288 C C . LEU A 1 289 ? 14.929 5.770 -23.723 1.00 79.81 289 LEU A C 1
ATOM 2290 O O . LEU A 1 289 ? 15.432 6.095 -24.800 1.00 79.81 289 LEU A O 1
ATOM 2294 N N . GLN A 1 290 ? 15.647 5.290 -22.706 1.00 80.25 290 GLN A N 1
ATOM 2295 C CA . GLN A 1 290 ? 17.066 4.958 -22.795 1.00 80.25 290 GLN A CA 1
ATOM 2296 C C . GLN A 1 290 ? 17.307 3.473 -22.498 1.00 80.25 290 GLN A C 1
ATOM 2298 O O . GLN A 1 290 ? 17.054 2.970 -21.401 1.00 80.25 290 GLN A O 1
ATOM 2303 N N . VAL A 1 291 ? 17.864 2.782 -23.487 1.00 79.50 291 VAL A N 1
ATOM 2304 C CA . VAL A 1 291 ? 18.231 1.367 -23.419 1.00 79.50 291 VAL A CA 1
ATOM 2305 C C . VAL A 1 291 ? 19.701 1.273 -23.053 1.00 79.50 291 VAL A C 1
ATOM 2307 O O . VAL A 1 291 ? 20.567 1.642 -23.849 1.00 79.50 291 VAL A O 1
ATOM 2310 N N . VAL A 1 292 ? 20.001 0.823 -21.838 1.00 81.56 292 VAL A N 1
ATOM 2311 C CA . VAL A 1 292 ? 21.388 0.708 -21.369 1.00 81.56 292 VAL A CA 1
ATOM 2312 C C . VAL A 1 292 ? 21.945 -0.685 -21.652 1.00 81.56 292 VAL A C 1
ATOM 2314 O O . VAL A 1 292 ? 23.117 -0.818 -22.001 1.00 81.56 292 VAL A O 1
ATOM 2317 N N . SER A 1 293 ? 21.115 -1.723 -2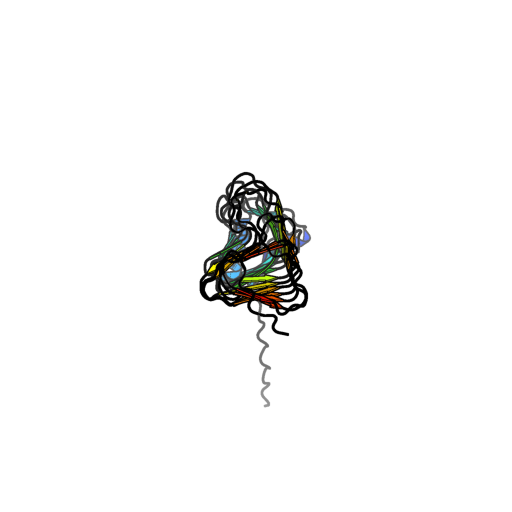1.544 1.00 79.25 293 SER A N 1
ATOM 2318 C CA . SER A 1 293 ? 21.479 -3.108 -21.853 1.00 79.25 293 SER A CA 1
ATOM 2319 C C . SER A 1 293 ? 20.244 -3.966 -22.164 1.00 79.25 293 SER A C 1
ATOM 2321 O O . SER A 1 293 ? 19.114 -3.554 -21.911 1.00 79.25 293 SER A O 1
ATOM 2323 N N . GLY A 1 294 ? 20.482 -5.167 -22.709 1.00 79.69 294 GLY A N 1
ATOM 2324 C CA . GLY A 1 294 ? 19.460 -6.188 -22.957 1.00 79.69 294 GLY A CA 1
ATOM 2325 C C . GLY A 1 294 ? 18.766 -6.118 -24.308 1.00 79.69 294 GLY A C 1
ATOM 2326 O O . GLY A 1 294 ? 19.306 -5.579 -25.265 1.00 79.69 294 GLY A O 1
ATOM 2327 N N . ASN A 1 295 ? 17.590 -6.729 -24.409 1.00 80.56 295 ASN A N 1
ATOM 2328 C CA . ASN A 1 295 ? 16.827 -6.784 -25.650 1.00 80.56 295 ASN A CA 1
ATOM 2329 C C . ASN A 1 295 ? 15.450 -6.168 -25.422 1.00 80.56 295 ASN A C 1
ATOM 2331 O O . ASN A 1 295 ? 14.764 -6.521 -24.461 1.00 80.56 295 ASN A O 1
ATOM 2335 N N . ILE A 1 296 ? 15.038 -5.282 -26.322 1.00 81.31 296 ILE A N 1
ATOM 2336 C CA . ILE A 1 296 ? 13.717 -4.662 -26.296 1.00 81.31 296 ILE A CA 1
ATOM 2337 C C . ILE A 1 296 ? 12.968 -5.043 -27.555 1.00 81.31 296 ILE A C 1
ATOM 2339 O O . ILE A 1 296 ? 13.451 -4.805 -28.656 1.00 81.31 296 ILE A O 1
ATOM 2343 N N . TRP A 1 297 ? 11.760 -5.551 -27.384 1.00 82.50 297 TRP A N 1
ATOM 2344 C CA . TRP A 1 297 ? 10.788 -5.730 -28.441 1.00 82.50 297 TRP A CA 1
ATOM 2345 C C . TRP A 1 297 ? 9.691 -4.688 -28.284 1.00 82.50 297 TRP A C 1
ATOM 2347 O O . TRP A 1 297 ? 9.005 -4.650 -27.265 1.00 82.50 297 TRP A O 1
ATOM 2357 N N . MET A 1 298 ? 9.528 -3.838 -29.291 1.00 80.88 298 MET A N 1
ATOM 2358 C CA . MET A 1 298 ? 8.442 -2.865 -29.355 1.00 80.88 298 MET A CA 1
ATOM 2359 C C . MET A 1 298 ? 7.447 -3.323 -30.418 1.00 80.88 298 MET A C 1
ATOM 2361 O O . MET A 1 298 ? 7.809 -3.457 -31.585 1.00 80.88 298 MET A O 1
ATOM 2365 N N . TYR A 1 299 ? 6.202 -3.551 -30.013 1.00 77.12 299 TYR A N 1
ATOM 2366 C CA . TYR A 1 299 ? 5.100 -4.002 -30.858 1.00 77.12 299 TYR A CA 1
ATOM 2367 C C . TYR A 1 299 ? 3.913 -3.031 -30.778 1.00 77.12 299 TYR A C 1
ATOM 2369 O O . TYR A 1 299 ? 3.743 -2.295 -29.801 1.00 77.12 299 TYR A O 1
ATOM 2377 N N . GLY A 1 300 ? 3.068 -3.037 -31.810 1.00 77.38 300 GLY A N 1
ATOM 2378 C CA . GLY A 1 300 ? 1.866 -2.201 -31.857 1.00 77.38 300 GLY A CA 1
ATOM 2379 C C . GLY A 1 300 ? 2.168 -0.702 -31.976 1.00 77.38 300 GLY A C 1
ATOM 2380 O O . GLY A 1 300 ? 3.184 -0.293 -32.538 1.00 77.38 300 GLY A O 1
ATOM 2381 N N . ASN A 1 301 ? 1.284 0.139 -31.440 1.00 75.69 301 ASN A N 1
ATOM 2382 C CA . ASN A 1 301 ? 1.389 1.599 -31.512 1.00 75.69 301 ASN A CA 1
ATOM 2383 C C . ASN A 1 301 ? 2.288 2.164 -30.403 1.00 75.69 301 ASN A C 1
ATOM 2385 O O . ASN A 1 301 ? 1.850 2.975 -29.590 1.00 75.69 301 ASN A O 1
ATOM 2389 N N . CYS A 1 302 ? 3.547 1.728 -30.352 1.00 72.00 302 CYS A N 1
ATOM 2390 C CA . CYS A 1 302 ? 4.518 2.335 -29.449 1.00 72.00 302 CYS A CA 1
ATOM 2391 C C . CYS A 1 302 ? 4.989 3.686 -30.006 1.00 72.00 302 CYS A C 1
ATOM 2393 O O . CYS A 1 302 ? 5.704 3.729 -31.009 1.00 72.00 302 CYS A O 1
ATOM 2395 N N . LEU A 1 303 ? 4.596 4.785 -29.361 1.00 70.75 303 LEU A N 1
ATOM 2396 C CA . LEU A 1 303 ? 5.065 6.130 -29.690 1.00 70.75 303 LEU A CA 1
ATOM 2397 C C . LEU A 1 303 ? 6.221 6.490 -28.768 1.00 70.75 303 LEU A C 1
ATOM 2399 O O . LEU A 1 303 ? 6.118 6.326 -27.554 1.00 70.75 303 LEU A O 1
ATOM 2403 N N . ASN A 1 304 ? 7.317 6.965 -29.351 1.00 65.06 304 ASN A N 1
ATOM 2404 C CA . ASN A 1 304 ? 8.445 7.450 -28.581 1.00 65.06 304 ASN A CA 1
ATOM 2405 C C . ASN A 1 304 ? 9.021 8.721 -29.202 1.00 65.06 304 ASN A C 1
ATOM 2407 O O . ASN A 1 304 ? 9.468 8.689 -30.349 1.00 65.06 304 ASN A O 1
ATOM 2411 N N . ASP A 1 305 ? 9.020 9.821 -28.452 1.00 74.44 305 ASP A N 1
ATOM 2412 C CA . ASP A 1 305 ? 9.560 11.087 -28.957 1.00 74.44 305 ASP A CA 1
ATOM 2413 C C . ASP A 1 305 ? 11.089 11.013 -29.086 1.00 74.44 305 ASP A C 1
ATOM 2415 O O . ASP A 1 305 ? 11.662 11.530 -30.050 1.00 74.44 305 ASP A O 1
ATOM 2419 N N . ARG A 1 306 ? 11.756 10.305 -28.160 1.00 75.50 306 ARG A N 1
ATOM 2420 C CA . ARG A 1 306 ? 13.215 10.143 -28.129 1.00 75.50 306 ARG A CA 1
ATOM 2421 C C . ARG A 1 306 ? 13.634 8.739 -27.690 1.00 75.50 306 ARG A C 1
ATOM 2423 O O . ARG A 1 306 ? 13.418 8.338 -26.546 1.00 75.50 306 ARG A O 1
ATOM 2430 N N . LEU A 1 307 ? 14.347 8.027 -28.562 1.00 81.12 307 LEU A N 1
ATOM 2431 C CA . LEU A 1 307 ? 14.966 6.737 -28.248 1.00 81.12 307 LEU A CA 1
ATOM 2432 C C . LEU A 1 307 ? 16.497 6.849 -28.239 1.00 81.12 307 LEU A C 1
ATOM 2434 O O . LEU A 1 307 ? 17.119 7.170 -29.253 1.00 81.12 307 LEU A O 1
ATOM 2438 N N . GLU A 1 308 ? 17.120 6.533 -27.104 1.00 81.75 308 GLU A N 1
ATOM 2439 C CA . GLU A 1 308 ? 18.577 6.441 -26.973 1.00 81.75 308 GLU A CA 1
ATOM 2440 C C . GLU A 1 308 ? 19.003 5.008 -26.648 1.00 81.75 308 GLU A C 1
ATOM 2442 O O . GLU A 1 308 ? 18.555 4.419 -25.668 1.00 81.75 308 GLU A O 1
ATOM 2447 N N . ILE A 1 309 ? 19.901 4.443 -27.455 1.00 80.62 309 ILE A N 1
ATOM 2448 C CA . ILE A 1 309 ? 20.411 3.079 -27.266 1.00 80.62 309 ILE A CA 1
ATOM 2449 C C . ILE A 1 309 ? 21.899 3.172 -26.936 1.00 80.62 309 ILE A C 1
ATOM 2451 O O . ILE A 1 309 ? 22.719 3.480 -27.802 1.00 80.62 309 ILE A O 1
ATOM 2455 N N . LYS A 1 310 ? 22.241 2.916 -25.671 1.00 82.12 310 LYS A N 1
ATOM 2456 C CA . LYS A 1 310 ? 23.623 2.865 -25.168 1.00 82.12 310 LYS A CA 1
ATOM 2457 C C . LYS A 1 310 ? 24.192 1.447 -25.158 1.00 82.12 310 LYS A C 1
ATOM 2459 O O . LYS A 1 310 ? 25.406 1.285 -25.235 1.00 82.12 310 LYS A O 1
ATOM 2464 N N . GLY A 1 311 ? 23.330 0.436 -25.101 1.00 77.62 311 GLY A N 1
ATOM 2465 C CA . GLY A 1 311 ? 23.696 -0.974 -25.197 1.00 77.62 311 GLY A CA 1
ATOM 2466 C C . GLY A 1 311 ? 22.471 -1.856 -25.428 1.00 77.62 311 GLY A C 1
ATOM 2467 O O . GLY A 1 311 ? 21.343 -1.409 -25.237 1.00 77.62 311 GLY A O 1
ATOM 2468 N N . GLY A 1 312 ? 22.692 -3.104 -25.850 1.00 80.75 312 GLY A N 1
ATOM 2469 C CA . GLY A 1 312 ? 21.610 -4.043 -26.162 1.00 80.75 312 GLY A CA 1
ATOM 2470 C C . GLY A 1 312 ? 21.108 -4.004 -27.613 1.00 80.75 312 GLY A C 1
ATOM 2471 O O . GLY A 1 312 ? 21.735 -3.392 -28.477 1.00 80.75 312 GLY A O 1
ATOM 2472 N N . ASN A 1 313 ? 19.983 -4.678 -27.875 1.00 80.62 313 ASN A N 1
ATOM 2473 C CA . ASN A 1 313 ? 19.300 -4.705 -29.173 1.00 80.62 313 ASN A CA 1
ATOM 2474 C C . ASN A 1 313 ? 17.863 -4.186 -29.042 1.00 80.62 313 ASN A C 1
ATOM 2476 O O . ASN A 1 313 ? 17.182 -4.457 -28.052 1.00 80.62 313 ASN A O 1
ATOM 2480 N N . VAL A 1 314 ? 17.386 -3.492 -30.075 1.00 81.81 314 VAL A N 1
ATOM 2481 C CA . VAL A 1 314 ? 15.982 -3.079 -30.192 1.00 81.81 314 VAL A CA 1
ATOM 2482 C C . VAL A 1 314 ? 15.387 -3.709 -31.447 1.00 81.81 314 VAL A C 1
ATOM 2484 O O . VAL A 1 314 ? 15.930 -3.561 -32.544 1.00 81.81 314 VAL A O 1
ATOM 2487 N N . TYR A 1 315 ? 14.273 -4.406 -31.259 1.00 82.88 315 TYR A N 1
ATOM 2488 C CA . TYR A 1 315 ? 13.466 -5.061 -32.276 1.00 82.88 315 TYR A CA 1
ATOM 2489 C C . TYR A 1 315 ? 12.169 -4.269 -32.424 1.00 82.88 315 TYR A C 1
ATOM 2491 O O . TYR A 1 315 ? 11.408 -4.122 -31.464 1.00 82.88 315 TYR A O 1
ATOM 2499 N N . LEU A 1 316 ? 11.932 -3.734 -33.618 1.00 79.81 316 LEU A N 1
ATOM 2500 C CA . LEU A 1 316 ? 10.753 -2.929 -33.914 1.00 79.81 316 LEU A CA 1
ATOM 2501 C C . LEU A 1 316 ? 9.796 -3.765 -34.767 1.00 79.81 316 LEU A C 1
ATOM 2503 O O . LEU A 1 316 ? 10.076 -4.053 -35.927 1.00 79.81 316 LEU A O 1
ATOM 2507 N N . GLY A 1 317 ? 8.666 -4.152 -34.185 1.00 74.38 317 GLY A N 1
ATOM 2508 C CA . GLY A 1 317 ? 7.506 -4.698 -34.892 1.00 74.38 317 GLY A CA 1
ATOM 2509 C C . GLY A 1 317 ? 6.439 -3.627 -35.126 1.00 74.38 317 GLY A C 1
ATOM 2510 O O . GLY A 1 317 ? 5.249 -3.916 -35.033 1.00 74.38 317 GLY A O 1
ATOM 2511 N N . THR A 1 318 ? 6.848 -2.366 -35.308 1.00 65.44 318 THR A N 1
ATOM 2512 C CA . THR A 1 318 ? 5.946 -1.220 -35.494 1.00 65.44 318 THR A CA 1
ATOM 2513 C C . THR A 1 318 ? 6.291 -0.475 -36.783 1.00 65.44 318 THR A C 1
ATOM 2515 O O . THR A 1 318 ? 7.443 -0.443 -37.212 1.00 65.44 318 THR A O 1
ATOM 2518 N N . ASN A 1 319 ? 5.291 0.182 -37.379 1.00 56.28 319 ASN A N 1
ATOM 2519 C CA . ASN A 1 319 ? 5.460 0.964 -38.610 1.00 56.28 319 ASN A CA 1
ATOM 2520 C C . ASN A 1 319 ? 6.032 2.377 -38.371 1.00 56.28 319 ASN A C 1
ATOM 2522 O O . ASN A 1 319 ? 6.261 3.114 -39.329 1.00 56.28 319 ASN A O 1
ATOM 2526 N N . LYS A 1 320 ? 6.237 2.792 -37.111 1.00 65.12 320 LYS A N 1
ATOM 2527 C CA . LYS A 1 320 ? 6.765 4.118 -36.755 1.00 65.12 320 LYS A CA 1
ATOM 2528 C C . LYS A 1 320 ? 8.094 3.978 -36.029 1.00 65.12 320 LYS A C 1
ATOM 2530 O O . LYS A 1 320 ? 8.143 3.565 -34.874 1.00 65.12 320 LYS A O 1
ATOM 2535 N N . ILE A 1 321 ? 9.161 4.377 -36.713 1.00 63.25 321 ILE A N 1
ATOM 2536 C CA . ILE A 1 321 ? 10.505 4.446 -36.146 1.00 63.25 321 ILE A CA 1
ATOM 2537 C C . ILE A 1 321 ? 10.630 5.792 -35.408 1.00 63.25 321 ILE A C 1
ATOM 2539 O O . ILE A 1 321 ? 10.434 6.834 -36.037 1.00 63.25 321 ILE A O 1
ATOM 2543 N N . PRO A 1 322 ? 10.909 5.805 -34.092 1.00 66.88 322 PRO A N 1
ATOM 2544 C CA . PRO A 1 322 ? 11.096 7.043 -33.335 1.00 66.88 322 PRO A CA 1
ATOM 2545 C C . PRO A 1 322 ? 12.367 7.786 -33.767 1.00 66.88 322 PRO A C 1
ATOM 2547 O O . PRO A 1 322 ? 13.191 7.244 -34.501 1.00 66.88 322 PRO A O 1
ATOM 2550 N N . SER A 1 323 ? 12.565 9.022 -33.299 1.00 67.31 323 SER A N 1
ATOM 2551 C CA . SER A 1 323 ? 13.858 9.691 -33.484 1.00 67.31 323 SER A CA 1
ATOM 2552 C C . SER A 1 323 ? 14.929 8.947 -32.668 1.00 67.31 323 SER A C 1
ATOM 2554 O O . SER A 1 323 ? 14.785 8.758 -31.457 1.00 67.31 323 SER A O 1
ATOM 2556 N N . ILE A 1 324 ? 15.973 8.444 -33.338 1.00 67.00 324 ILE A N 1
ATOM 2557 C CA . ILE A 1 324 ? 17.015 7.621 -32.706 1.00 67.00 324 ILE A CA 1
ATOM 2558 C C . ILE A 1 324 ? 18.321 8.409 -32.640 1.00 67.00 324 ILE A C 1
ATOM 2560 O O . ILE A 1 324 ? 18.830 8.867 -33.662 1.00 67.00 324 ILE A O 1
ATOM 2564 N N . SER A 1 325 ? 18.904 8.507 -31.445 1.00 66.69 325 SER A N 1
ATOM 2565 C CA . SER A 1 325 ? 20.269 9.006 -31.241 1.00 66.69 325 SER A CA 1
ATOM 2566 C C . SER A 1 325 ? 21.172 7.890 -30.701 1.00 66.69 325 SER A C 1
ATOM 2568 O O . SER A 1 325 ? 20.850 7.292 -29.673 1.00 66.69 325 SER A O 1
ATOM 2570 N N . GLY A 1 326 ? 22.295 7.609 -31.373 1.00 61.47 326 GLY A N 1
ATOM 2571 C CA . GLY A 1 326 ? 23.263 6.560 -31.002 1.00 61.47 326 GLY A CA 1
ATOM 2572 C C . GLY A 1 326 ? 23.735 5.729 -32.205 1.00 61.47 326 GLY A C 1
ATOM 2573 O O . GLY A 1 326 ? 23.341 6.006 -33.334 1.00 61.47 326 GLY A O 1
ATOM 2574 N N . LYS A 1 327 ? 24.575 4.704 -31.984 1.00 50.94 327 LYS A N 1
ATOM 2575 C CA . LYS A 1 327 ? 24.958 3.696 -33.000 1.00 50.94 327 LYS A CA 1
ATOM 2576 C C . LYS A 1 327 ? 24.164 2.398 -32.773 1.00 50.94 327 LYS A C 1
ATOM 2578 O O . LYS A 1 327 ? 24.709 1.463 -32.185 1.00 50.94 327 LYS A O 1
ATOM 2583 N N . PRO A 1 328 ? 22.878 2.317 -33.149 1.00 54.72 328 PRO A N 1
ATOM 2584 C CA . PRO A 1 328 ? 22.092 1.125 -32.879 1.00 54.72 328 PRO A CA 1
ATOM 2585 C C . PRO A 1 328 ? 22.448 -0.009 -33.843 1.00 54.72 328 PRO A C 1
ATOM 2587 O O . PRO A 1 328 ? 22.724 0.212 -35.022 1.00 54.72 328 PRO A O 1
ATOM 2590 N N . LYS A 1 329 ? 22.335 -1.245 -33.357 1.00 54.81 329 LYS A N 1
ATOM 2591 C CA . LYS A 1 329 ? 22.095 -2.407 -34.211 1.00 54.81 329 LYS A CA 1
ATOM 2592 C C . LYS A 1 329 ? 20.580 -2.631 -34.224 1.00 54.81 329 LYS A C 1
ATOM 2594 O O . LYS A 1 329 ? 20.050 -3.323 -33.363 1.00 54.81 329 LYS A O 1
ATOM 2599 N N . ILE A 1 330 ? 19.870 -1.960 -35.134 1.00 62.66 330 ILE A N 1
ATOM 2600 C CA . ILE A 1 330 ? 18.442 -2.230 -35.370 1.00 62.66 330 ILE A CA 1
ATOM 2601 C C . ILE A 1 330 ? 18.383 -3.547 -36.137 1.00 62.66 330 ILE A C 1
ATOM 2603 O O . ILE A 1 330 ? 18.814 -3.613 -37.288 1.00 62.66 330 ILE A O 1
ATOM 2607 N N . ILE A 1 331 ? 17.920 -4.613 -35.490 1.00 56.75 331 ILE A N 1
ATOM 2608 C CA . ILE A 1 331 ? 17.865 -5.943 -36.103 1.00 56.75 331 ILE A CA 1
ATOM 2609 C C . ILE A 1 331 ? 16.445 -6.163 -36.626 1.00 56.75 331 ILE A C 1
ATOM 2611 O O . ILE A 1 331 ? 15.627 -6.804 -35.975 1.00 56.75 331 ILE A O 1
ATOM 2615 N N . GLY A 1 332 ? 16.189 -5.607 -37.814 1.00 52.91 332 GLY A N 1
ATOM 2616 C CA . GLY A 1 332 ? 15.026 -5.907 -38.652 1.00 52.91 332 GLY A CA 1
ATOM 2617 C C . GLY A 1 332 ? 13.699 -5.268 -38.228 1.00 52.91 332 GLY A C 1
ATOM 2618 O O . GLY A 1 332 ? 13.412 -5.085 -37.047 1.00 52.91 332 GLY A O 1
ATOM 2619 N N . SER A 1 333 ? 12.870 -4.965 -39.231 1.00 44.91 333 SER A N 1
ATOM 2620 C CA . SER A 1 333 ? 11.417 -4.927 -39.076 1.00 44.91 333 SER A CA 1
ATOM 2621 C C . SER A 1 333 ? 10.908 -6.352 -39.267 1.00 44.91 333 SER A C 1
ATOM 2623 O O . SER A 1 333 ? 11.084 -6.926 -40.345 1.00 44.91 333 SER A O 1
ATOM 2625 N N . ILE A 1 334 ? 10.309 -6.944 -38.240 1.00 50.12 334 ILE A N 1
ATOM 2626 C CA . ILE A 1 334 ? 9.504 -8.151 -38.442 1.00 50.12 334 ILE A CA 1
ATOM 2627 C C . ILE A 1 334 ? 8.146 -7.625 -38.907 1.00 50.12 334 ILE A C 1
ATOM 2629 O O . ILE A 1 334 ? 7.392 -7.106 -38.086 1.00 50.12 334 ILE A O 1
ATOM 2633 N N . LEU A 1 335 ? 7.939 -7.622 -40.228 1.00 44.91 335 LEU A N 1
ATOM 2634 C CA . LEU A 1 335 ? 6.647 -7.321 -40.852 1.00 44.91 335 LEU A CA 1
ATOM 2635 C C . LEU A 1 335 ? 5.614 -8.384 -40.480 1.00 44.91 335 LEU A C 1
ATOM 2637 O O . LEU A 1 335 ? 5.997 -9.579 -40.472 1.00 44.91 335 LEU A O 1
#

Sequence (335 aa):
MLGYITPPTKPKYYMPYRVVAASDASDESKKKAHYICDGSHDEEEIAQAVADINSAGGGILFLTEGSFNIHNQLNISDVEVVGSGPNTKIYTRYSGTNIRTSGNVRIENLSIYCISKNINYHVENTGKLKIYGVSISGYNQQYYVYNNGGDLFFINSKIHFGSGYKYTSYGIYSTGNLYVFNSMFTSGGDNYSKRGIQQFSSNKVVFIISNYFDIDSYSTYASGEGIYIDNNNGKNIICNNIVGRNLYSTSTFSRGAYYLISDNIFIASRPIYIYSSNFYFYNNVLSYLQVVSGNIWMYGNCLNDRLEIKGGNVYLGTNKIPSISGKPKIIGSIL

Radius of gyration: 23.6 Å; chains: 1; bounding box: 68×64×66 Å